Protein AF-A0A952GQ52-F1 (afdb_monomer_lite)

Foldseek 3Di:
DDDDDDDPPPDVPPQPFWKWWFWDAFPVVLLVLVCVVFVFFPFPVNQVVVFDFAWAKDDDDDPPDPTDTDGGPCVVPDPFKAWAEKDWCPAAPPDPFTWIKIKIAGPDQQAIWIKIAGPVGRTIFIAFEWAWDADPNHTATGGHHARQNEWDDYYQWIWGFRFLQAIFIWGRRSKGADCQDDSNVGGRIYIYGGIGTGITTPDDGFGFRYWDWDPVDPFIWIWTWGDDDDPDDTKIFTFTADNVPRDGDADPVSMTGTPDIDD

Secondary structure (DSSP, 8-state):
--PPPP-----TTS---SEEEEEPPP-HHHHHHHHHHHTSB-HHHHHHHT--EE-EEE----TT-S-EEE--HHHHH-TTEEEEEEEESTT-TT--S-EEEEEEEESSTT-EEEEEEETTT-EEEEEEEEEEEEETTEEEEEE--S----EEEETTEEEEE-BTTEEEEEEGGG-EE---SGGGTT-SEEEEEEEEEEEEESSSPP-EEEEEEE-SSSS-EEEEEE---TTS---EEEEEBPTTT-PBP--TTSEE--SEEE-

Sequence (263 aa):
MSTPSGTNTRAHSEVQSGVHLRRTDENAAEIEALFGRYGGPVGVPGVLGGLDRQATQVPVPGLAVAWGFTWDEEDRVDGGWWPQGITNSAHVPGVDRRLVVTSWYAKDDRGSRITVVDLDTLRYRHVLLVVPELRAGRVVLRPLAVHAGGLVWAGPYLYVAGTRRGLFTCRMDDIVEVEPGEESFGHRFVLPVRFAYDAQHDRDQMRYSFLSLDRSTEVPHLVAGEYGRDEMTRRIVRYPLDPGTYDLRADQDGVSRPVSFDD

Radius of gyration: 20.52 Å; chains: 1; bounding box: 52×49×72 Å

pLDDT: mean 91.72, std 14.8, range [32.19, 98.94]

Structure (mmCIF, N/CA/C/O backbone):
data_AF-A0A952GQ52-F1
#
_entry.id   AF-A0A952GQ52-F1
#
loop_
_atom_site.group_PDB
_atom_site.id
_atom_site.type_symbol
_atom_site.label_atom_id
_atom_site.label_alt_id
_atom_site.label_comp_id
_atom_site.label_asym_id
_atom_site.label_entity_id
_atom_site.label_seq_id
_atom_site.pdbx_PDB_ins_code
_atom_site.Cartn_x
_atom_site.Cartn_y
_atom_site.Cartn_z
_atom_site.occupancy
_atom_site.B_iso_or_equiv
_atom_site.auth_seq_id
_atom_site.auth_comp_id
_atom_site.auth_asym_id
_atom_site.auth_atom_id
_atom_site.pdbx_PDB_model_num
ATOM 1 N N . MET A 1 1 ? 25.883 -31.512 -52.044 1.00 39.81 1 MET A N 1
ATOM 2 C CA . MET A 1 1 ? 26.031 -31.463 -50.576 1.00 39.81 1 MET A CA 1
ATOM 3 C C . MET A 1 1 ? 26.178 -30.006 -50.196 1.00 39.81 1 MET A C 1
ATOM 5 O O . MET A 1 1 ? 27.255 -29.453 -50.355 1.00 39.81 1 MET A O 1
ATOM 9 N N . SER A 1 2 ? 25.074 -29.382 -49.800 1.00 32.97 2 SER A N 1
ATOM 10 C CA . SER A 1 2 ? 25.048 -27.998 -49.335 1.00 32.97 2 SER A CA 1
ATOM 11 C C . SER A 1 2 ? 24.580 -28.044 -47.890 1.00 32.97 2 SER A C 1
ATOM 13 O O . SER A 1 2 ? 23.429 -28.371 -47.621 1.00 32.97 2 SER A O 1
ATOM 15 N N . THR A 1 3 ? 25.501 -27.825 -46.962 1.00 37.03 3 THR A N 1
ATOM 16 C CA . THR A 1 3 ? 25.209 -27.655 -45.537 1.00 37.03 3 THR A CA 1
ATOM 17 C C . THR A 1 3 ? 24.578 -26.279 -45.322 1.00 37.03 3 THR A C 1
ATOM 19 O O . THR A 1 3 ? 25.212 -25.289 -45.695 1.00 37.03 3 THR A O 1
ATOM 22 N N . PRO A 1 4 ? 23.384 -26.162 -44.717 1.00 37.50 4 PRO A N 1
ATOM 23 C CA . PRO A 1 4 ? 22.897 -24.877 -44.246 1.00 37.50 4 PRO A CA 1
ATOM 24 C C . PRO A 1 4 ? 23.662 -24.506 -42.974 1.00 37.50 4 PRO A C 1
ATOM 26 O O . PRO A 1 4 ? 23.714 -25.271 -42.011 1.00 37.50 4 PRO A O 1
ATOM 29 N N . SER A 1 5 ? 24.281 -23.331 -43.008 1.00 38.12 5 SER A N 1
ATOM 30 C CA . SER A 1 5 ? 24.902 -22.663 -41.871 1.00 38.12 5 SER A CA 1
ATOM 31 C C . SER A 1 5 ? 23.898 -22.492 -40.734 1.00 38.12 5 SER A C 1
ATOM 33 O O . SER A 1 5 ? 22.783 -22.018 -40.956 1.00 38.12 5 SER A O 1
ATOM 35 N N . GLY A 1 6 ? 24.318 -22.870 -39.528 1.00 32.59 6 GLY A N 1
ATOM 36 C CA . GLY A 1 6 ? 23.512 -22.807 -38.320 1.00 32.59 6 GLY A CA 1
ATOM 37 C C . GLY A 1 6 ? 22.947 -21.414 -38.047 1.00 32.59 6 GLY A C 1
ATOM 38 O O . GLY A 1 6 ? 23.647 -20.404 -38.111 1.00 32.59 6 GLY A O 1
ATOM 39 N N . THR A 1 7 ? 21.666 -21.398 -37.697 1.00 37.66 7 THR A N 1
ATOM 40 C CA . THR A 1 7 ? 21.005 -20.331 -36.950 1.00 37.66 7 THR A CA 1
ATOM 41 C C . THR A 1 7 ? 21.795 -20.056 -35.679 1.00 37.66 7 THR A C 1
ATOM 43 O O . THR A 1 7 ? 21.744 -20.816 -34.713 1.00 37.66 7 THR A O 1
ATOM 46 N N . ASN A 1 8 ? 22.573 -18.978 -35.704 1.00 34.44 8 ASN A N 1
ATOM 47 C CA . ASN A 1 8 ? 23.293 -18.495 -34.543 1.00 34.44 8 ASN A CA 1
ATOM 48 C C . ASN A 1 8 ? 22.304 -17.695 -33.691 1.00 34.44 8 ASN A C 1
ATOM 50 O O . ASN A 1 8 ? 22.076 -16.510 -33.927 1.00 34.44 8 ASN A O 1
ATOM 54 N N . THR A 1 9 ? 21.692 -18.373 -32.722 1.00 40.03 9 THR A N 1
ATOM 55 C CA . THR A 1 9 ? 20.934 -17.795 -31.607 1.00 40.03 9 THR A CA 1
ATOM 56 C C . THR A 1 9 ? 21.888 -16.991 -30.718 1.00 40.03 9 THR A C 1
ATOM 58 O O . THR A 1 9 ? 22.262 -17.401 -29.623 1.00 40.03 9 THR A O 1
ATOM 61 N N . ARG A 1 10 ? 22.347 -15.846 -31.221 1.00 32.19 10 ARG A N 1
ATOM 62 C CA . ARG A 1 10 ? 23.141 -14.865 -30.485 1.00 32.19 10 ARG A CA 1
ATOM 63 C C . ARG A 1 10 ? 22.454 -13.516 -30.598 1.00 32.19 10 ARG A C 1
ATOM 65 O O . ARG A 1 10 ? 22.625 -12.836 -31.600 1.00 32.19 10 ARG A O 1
ATOM 72 N N . ALA A 1 11 ? 21.688 -13.202 -29.554 1.00 35.12 11 ALA A N 1
ATOM 73 C CA . ALA A 1 11 ? 21.549 -11.884 -28.922 1.00 35.12 11 ALA A CA 1
ATOM 74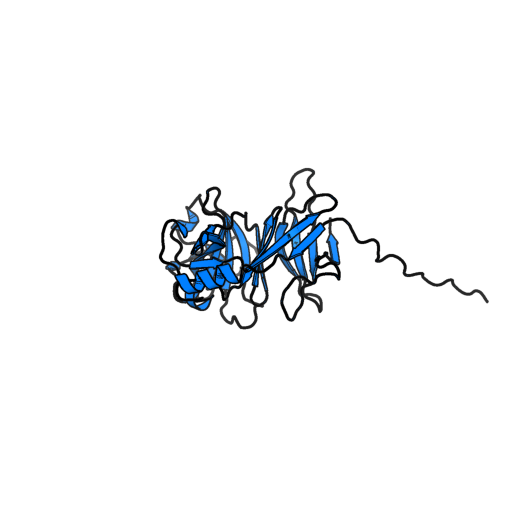 C C . ALA A 1 11 ? 20.160 -11.700 -28.272 1.00 35.12 11 ALA A C 1
ATOM 76 O O . ALA A 1 11 ? 19.529 -10.668 -28.426 1.00 35.12 11 ALA A O 1
ATOM 77 N N . HIS A 1 12 ? 19.717 -12.651 -27.440 1.00 33.81 12 HIS A N 1
ATOM 78 C CA . HIS A 1 12 ? 18.820 -12.320 -26.314 1.00 33.81 12 HIS A CA 1
ATOM 79 C C . HIS A 1 12 ? 19.601 -11.654 -25.154 1.00 33.81 12 HIS A C 1
ATOM 81 O O . HIS A 1 12 ? 19.169 -11.669 -24.009 1.00 33.81 12 HIS A O 1
ATOM 87 N N . SER A 1 13 ? 20.793 -11.116 -25.443 1.00 35.47 13 SER A N 1
ATOM 88 C CA . SER A 1 13 ? 21.758 -10.576 -24.483 1.00 35.47 13 SER A CA 1
ATOM 89 C C . SER A 1 13 ? 22.073 -9.096 -24.708 1.00 35.47 13 SER A C 1
ATOM 91 O O . SER A 1 13 ? 23.038 -8.594 -24.136 1.00 35.47 13 SER A O 1
ATOM 93 N N . GLU A 1 14 ? 21.291 -8.380 -25.519 1.00 37.66 14 GLU A N 1
ATOM 94 C CA . GLU A 1 14 ? 21.194 -6.930 -25.350 1.00 37.66 14 GLU A CA 1
ATOM 95 C C . GLU A 1 14 ? 20.254 -6.690 -24.173 1.00 37.66 14 GLU A C 1
ATOM 97 O O . GLU A 1 14 ? 19.037 -6.640 -24.319 1.00 37.66 14 GLU A O 1
ATOM 102 N N . VAL A 1 15 ? 20.845 -6.645 -22.979 1.00 48.16 15 VAL A N 1
ATOM 103 C CA . VAL A 1 15 ? 20.203 -6.231 -21.732 1.00 48.16 15 VAL A CA 1
ATOM 104 C C . VAL A 1 15 ? 19.523 -4.883 -21.990 1.00 48.16 15 VAL A C 1
ATOM 106 O O . VAL A 1 15 ? 20.174 -3.842 -22.087 1.00 48.16 15 VAL A O 1
ATOM 109 N N . GLN A 1 16 ? 18.209 -4.937 -22.196 1.00 50.34 16 GLN A N 1
ATOM 110 C CA . GLN A 1 16 ? 17.356 -3.810 -22.545 1.00 50.34 16 GLN A CA 1
ATOM 111 C C . GLN A 1 16 ? 17.323 -2.801 -21.385 1.00 50.34 16 GLN A C 1
ATOM 113 O O . GLN A 1 16 ? 16.726 -3.021 -20.339 1.00 50.34 16 GLN A O 1
ATOM 118 N N . SER A 1 17 ? 18.067 -1.713 -21.588 1.00 55.03 17 SER A N 1
ATOM 119 C CA . SER A 1 17 ? 17.950 -0.360 -21.025 1.00 55.03 17 SER A CA 1
ATOM 120 C C . SER A 1 17 ? 17.342 -0.164 -19.623 1.00 55.03 17 SER A C 1
ATOM 122 O O . SER A 1 17 ? 16.156 0.109 -19.460 1.00 55.03 17 SER A O 1
ATOM 124 N N . GLY A 1 18 ? 18.230 -0.052 -18.632 1.00 74.62 18 GLY A N 1
ATOM 125 C CA . GLY A 1 18 ? 18.330 1.144 -17.785 1.00 74.62 18 GLY A CA 1
ATOM 126 C C . GLY A 1 18 ? 17.279 1.381 -16.701 1.00 74.62 18 GLY A C 1
ATOM 127 O O . GLY A 1 18 ? 17.384 2.412 -16.049 1.00 74.62 18 GLY A O 1
ATOM 128 N N . VAL A 1 19 ? 16.313 0.488 -16.477 1.00 87.31 19 VAL A N 1
ATOM 129 C CA . VAL A 1 19 ? 15.424 0.523 -15.300 1.00 87.31 19 VAL A CA 1
ATOM 130 C C . VAL A 1 19 ? 15.684 -0.704 -14.453 1.00 87.31 19 VAL A C 1
ATOM 132 O O . VAL A 1 19 ? 15.542 -1.833 -14.921 1.00 87.31 19 VAL A O 1
ATOM 135 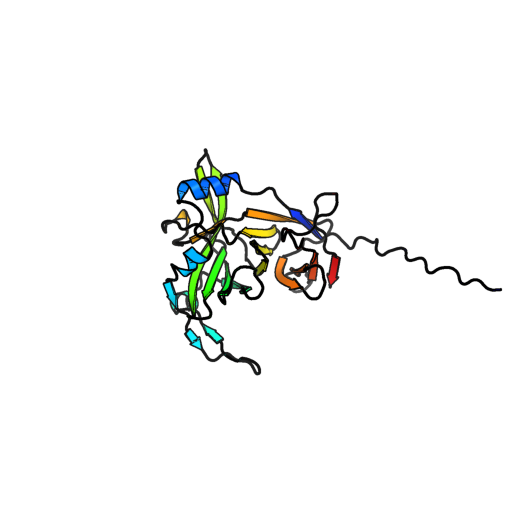N N . HIS A 1 20 ? 16.039 -0.490 -13.196 1.00 92.44 20 HIS A N 1
ATOM 136 C CA . HIS A 1 20 ? 16.300 -1.585 -12.288 1.00 92.44 20 HIS A CA 1
ATOM 137 C C . HIS A 1 20 ? 15.948 -1.225 -10.848 1.00 92.44 20 HIS A C 1
ATOM 139 O O . HIS A 1 20 ? 15.776 -0.058 -10.496 1.00 92.44 20 HIS A O 1
ATOM 145 N N . LEU A 1 21 ? 15.764 -2.255 -10.033 1.00 96.38 21 LEU A N 1
ATOM 146 C CA . LEU A 1 21 ? 15.320 -2.132 -8.656 1.00 96.38 21 LEU A CA 1
ATOM 147 C C . LEU A 1 21 ? 16.340 -2.789 -7.734 1.00 96.38 21 LEU A C 1
ATOM 149 O O . LEU A 1 21 ? 16.746 -3.926 -7.966 1.00 96.38 21 LEU A O 1
ATOM 153 N N . ARG A 1 22 ? 16.745 -2.087 -6.677 1.00 97.25 22 ARG A N 1
ATOM 154 C CA . ARG A 1 22 ? 17.611 -2.643 -5.634 1.00 97.25 22 ARG A CA 1
ATOM 155 C C . ARG A 1 22 ? 16.817 -2.775 -4.346 1.00 97.25 22 ARG A C 1
ATOM 157 O O . ARG A 1 22 ? 16.299 -1.784 -3.841 1.00 97.25 22 ARG A O 1
ATOM 164 N N . ARG A 1 23 ? 16.709 -3.995 -3.821 1.00 98.00 23 ARG A N 1
ATOM 165 C CA . ARG A 1 23 ? 16.050 -4.229 -2.532 1.00 98.00 23 ARG A CA 1
ATOM 166 C C . ARG A 1 23 ? 16.875 -3.583 -1.416 1.00 98.00 23 ARG A C 1
ATOM 168 O O . ARG A 1 23 ? 18.097 -3.729 -1.400 1.00 98.00 23 ARG A O 1
ATOM 175 N N . THR A 1 24 ? 16.218 -2.882 -0.503 1.00 98.31 24 THR A N 1
ATOM 176 C CA . THR A 1 24 ? 16.843 -2.388 0.727 1.00 98.31 24 THR A CA 1
ATOM 177 C C . THR A 1 24 ? 16.945 -3.506 1.762 1.00 98.31 24 THR A C 1
ATOM 179 O O . THR A 1 24 ? 16.288 -4.550 1.651 1.00 98.31 24 THR A O 1
ATOM 182 N N . ASP A 1 25 ? 17.716 -3.258 2.816 1.00 97.88 25 ASP A N 1
ATOM 183 C CA . ASP A 1 25 ? 17.584 -4.032 4.046 1.00 97.88 25 ASP A CA 1
ATOM 184 C C . ASP A 1 25 ? 16.175 -3.867 4.635 1.00 97.88 25 ASP A C 1
ATOM 186 O O . ASP A 1 25 ? 15.423 -2.944 4.287 1.00 97.88 25 ASP A O 1
ATOM 190 N N . GLU A 1 26 ? 15.801 -4.798 5.507 1.00 98.38 26 GLU A N 1
ATOM 191 C CA . GLU A 1 26 ? 14.529 -4.722 6.213 1.00 98.38 26 GLU A CA 1
ATOM 192 C C . GLU A 1 26 ? 14.605 -3.749 7.388 1.00 98.38 26 GLU A C 1
ATOM 194 O O . GLU A 1 26 ? 15.580 -3.753 8.137 1.00 98.38 26 GLU A O 1
ATOM 199 N N . ASN A 1 27 ? 13.511 -3.030 7.638 1.00 98.44 27 ASN A N 1
ATOM 200 C CA . ASN A 1 27 ? 13.287 -2.234 8.849 1.00 98.44 27 ASN A CA 1
ATOM 201 C C . ASN A 1 27 ? 12.978 -3.135 10.065 1.00 98.44 27 ASN A C 1
ATOM 203 O O . ASN A 1 27 ? 12.040 -2.887 10.824 1.00 98.44 27 ASN A O 1
ATOM 207 N N . ALA A 1 28 ? 13.682 -4.263 10.203 1.00 97.75 28 ALA A N 1
ATOM 208 C CA . ALA A 1 28 ? 13.347 -5.308 11.164 1.00 97.75 28 ALA A CA 1
ATOM 209 C C . ALA A 1 28 ? 13.452 -4.802 12.608 1.00 97.75 28 ALA A C 1
ATOM 211 O O . ALA A 1 28 ? 12.543 -5.036 13.398 1.00 97.75 28 ALA A O 1
ATOM 212 N N . ALA A 1 29 ? 14.517 -4.069 12.946 1.00 97.50 29 ALA A N 1
ATOM 213 C CA . ALA A 1 29 ? 14.713 -3.536 14.294 1.00 97.50 29 ALA A CA 1
ATOM 214 C C . ALA A 1 29 ? 13.675 -2.456 14.644 1.00 97.50 29 ALA A C 1
ATOM 216 O O . ALA A 1 29 ? 13.165 -2.410 15.764 1.00 97.50 29 ALA A O 1
ATOM 217 N N . GLU A 1 30 ? 13.333 -1.606 13.678 1.00 98.38 30 GLU A N 1
ATOM 218 C CA . GLU A 1 30 ? 12.322 -0.560 13.795 1.00 98.38 30 GLU A CA 1
ATOM 219 C C . GLU A 1 30 ? 10.925 -1.164 14.007 1.00 98.38 30 GLU A C 1
ATOM 221 O O . GLU A 1 30 ? 10.157 -0.673 14.835 1.00 98.38 30 GLU A O 1
ATOM 226 N N . ILE A 1 31 ? 10.600 -2.239 13.281 1.00 98.44 31 ILE A N 1
ATOM 227 C CA . ILE A 1 31 ? 9.321 -2.951 13.388 1.00 98.44 31 ILE A CA 1
ATOM 228 C C . ILE A 1 31 ? 9.229 -3.724 14.706 1.00 98.44 31 ILE A C 1
ATOM 230 O O . ILE A 1 31 ? 8.202 -3.652 15.374 1.00 98.44 31 ILE A O 1
ATOM 234 N N . GLU A 1 32 ? 10.300 -4.381 15.150 1.00 97.94 32 GLU A N 1
ATOM 235 C CA . GLU A 1 32 ? 10.335 -5.007 16.479 1.00 97.94 32 GLU A CA 1
ATOM 236 C C . GLU A 1 32 ? 10.141 -3.966 17.597 1.00 97.94 32 GLU A C 1
ATOM 238 O O . GLU A 1 32 ? 9.375 -4.181 18.538 1.00 97.94 32 GLU A O 1
ATOM 243 N N . ALA A 1 33 ? 10.757 -2.785 17.474 1.00 97.88 33 ALA A N 1
ATOM 244 C CA . ALA A 1 33 ? 10.526 -1.683 18.406 1.00 97.88 33 ALA A CA 1
ATOM 245 C C . ALA A 1 33 ? 9.079 -1.153 18.348 1.00 97.88 33 ALA A C 1
ATOM 247 O O . ALA A 1 33 ? 8.523 -0.772 19.382 1.00 97.88 33 ALA A O 1
ATOM 248 N N . LEU A 1 34 ? 8.451 -1.154 17.166 1.00 97.81 34 LEU A N 1
ATOM 249 C CA . LEU A 1 34 ? 7.031 -0.837 16.994 1.00 97.81 34 LEU A CA 1
ATOM 250 C C . LEU A 1 34 ? 6.131 -1.828 17.721 1.00 97.81 34 LEU A C 1
ATOM 252 O O . LEU A 1 34 ? 5.260 -1.417 18.489 1.00 97.81 34 LEU A O 1
ATOM 256 N N . PHE A 1 35 ? 6.384 -3.118 17.540 1.00 98.00 35 PHE A N 1
ATOM 257 C CA . PHE A 1 35 ? 5.667 -4.182 18.229 1.00 98.00 35 PHE A CA 1
ATOM 258 C C . PHE A 1 35 ? 5.825 -4.069 19.745 1.00 98.00 35 PHE A C 1
ATOM 260 O O . PHE A 1 35 ? 4.828 -4.122 20.464 1.00 98.00 35 PHE A O 1
ATOM 267 N N . GLY A 1 36 ? 7.041 -3.809 20.231 1.00 97.19 36 GLY A N 1
ATOM 268 C CA . GLY A 1 36 ? 7.298 -3.580 21.653 1.00 97.19 36 GLY A CA 1
ATOM 269 C C . GLY A 1 36 ? 6.553 -2.369 22.227 1.00 97.19 36 GLY A C 1
ATOM 270 O O . GLY A 1 36 ? 6.147 -2.398 23.388 1.00 97.19 36 GLY A O 1
ATOM 271 N N . ARG A 1 37 ? 6.333 -1.315 21.428 1.00 96.19 37 ARG A N 1
ATOM 272 C CA . ARG A 1 37 ? 5.611 -0.102 21.853 1.00 96.19 37 ARG A CA 1
ATOM 273 C C . ARG A 1 37 ? 4.091 -0.292 21.910 1.00 96.19 37 ARG A C 1
ATOM 275 O O . ARG A 1 37 ? 3.466 0.308 22.781 1.00 96.19 37 ARG A O 1
ATOM 282 N N . TYR A 1 38 ? 3.511 -1.085 21.008 1.00 96.50 38 TYR A N 1
ATOM 283 C CA . TYR A 1 38 ? 2.052 -1.156 20.812 1.00 96.50 38 TYR A CA 1
ATOM 284 C C . TYR A 1 38 ? 1.424 -2.544 21.017 1.00 96.50 38 TYR A C 1
ATOM 286 O O . TYR A 1 38 ? 0.229 -2.705 20.806 1.00 96.50 38 TYR A O 1
ATOM 294 N N . GLY A 1 39 ? 2.184 -3.538 21.482 1.00 94.50 39 GLY A N 1
ATOM 295 C CA . GLY A 1 39 ? 1.630 -4.847 21.855 1.00 94.50 39 GLY A CA 1
ATOM 296 C C . GLY A 1 39 ? 1.608 -5.884 20.730 1.00 94.50 39 GLY A C 1
ATOM 297 O O . GLY A 1 39 ? 0.833 -6.833 20.795 1.00 94.50 39 GLY A O 1
ATOM 298 N N . GLY A 1 40 ? 2.494 -5.739 19.743 1.00 97.12 40 GLY A N 1
ATOM 299 C CA . GLY A 1 40 ? 2.660 -6.693 18.647 1.00 97.12 40 GLY A CA 1
ATOM 300 C C . GLY A 1 40 ? 1.721 -6.479 17.455 1.00 97.12 40 GLY A C 1
ATOM 301 O O . GLY A 1 40 ? 0.881 -5.576 17.459 1.00 97.12 40 GLY A O 1
ATOM 302 N N . PRO A 1 41 ? 1.894 -7.286 16.397 1.00 98.44 41 PRO A N 1
ATOM 303 C CA . PRO A 1 41 ? 1.045 -7.222 15.220 1.00 98.44 41 PRO A CA 1
ATOM 304 C C . PRO A 1 41 ? -0.332 -7.853 15.464 1.00 98.44 41 PRO A C 1
ATOM 306 O O . PRO A 1 41 ? -0.453 -8.915 16.075 1.00 98.44 41 PRO A O 1
ATOM 309 N N . VAL A 1 42 ? -1.368 -7.226 14.907 1.00 98.69 42 VAL A N 1
ATOM 310 C CA . VAL A 1 42 ? -2.748 -7.740 14.855 1.00 98.69 42 VAL A CA 1
ATOM 311 C C . VAL A 1 42 ? -3.132 -8.257 13.461 1.00 98.69 42 VAL A C 1
ATOM 313 O O . VAL A 1 42 ? -4.123 -8.977 13.314 1.00 98.69 42 VAL A O 1
ATOM 316 N N . GLY A 1 43 ? -2.353 -7.893 12.435 1.00 98.44 43 GLY A N 1
ATOM 317 C CA . GLY A 1 43 ? -2.552 -8.306 11.047 1.00 98.44 43 GLY A CA 1
ATOM 318 C C . GLY A 1 43 ? -3.911 -7.907 10.459 1.00 98.44 43 GLY A C 1
ATOM 319 O O . GLY A 1 43 ? -4.676 -7.115 11.017 1.00 98.44 43 GLY A O 1
ATOM 320 N N . VAL A 1 44 ? -4.242 -8.501 9.311 1.00 98.25 44 VAL A N 1
ATOM 321 C CA . VAL A 1 44 ? -5.557 -8.340 8.665 1.00 98.25 44 VAL A CA 1
ATOM 322 C C . VAL A 1 44 ? -6.722 -8.750 9.583 1.00 98.25 44 VAL A C 1
ATOM 324 O O . VAL A 1 44 ? -7.711 -8.014 9.612 1.00 98.25 44 VAL A O 1
ATOM 327 N N . PRO A 1 45 ? -6.650 -9.850 10.367 1.00 98.12 45 PRO A N 1
ATOM 328 C CA . PRO A 1 45 ? -7.729 -10.215 11.286 1.00 98.12 45 PRO A CA 1
ATOM 329 C C . PRO A 1 45 ? -8.072 -9.116 12.302 1.00 98.12 45 PRO A C 1
ATOM 331 O O . PRO A 1 45 ? -9.255 -8.882 12.548 1.00 98.12 45 PRO A O 1
ATOM 334 N N . GLY A 1 46 ? -7.074 -8.403 12.837 1.00 98.44 46 GLY A N 1
ATOM 335 C CA . GLY A 1 46 ? -7.297 -7.265 13.735 1.00 98.44 46 GLY A CA 1
ATOM 336 C C . GLY A 1 46 ? -8.063 -6.124 13.070 1.00 98.44 46 GLY A C 1
ATOM 337 O O . GLY A 1 46 ? -9.033 -5.616 13.631 1.00 98.44 46 GLY A O 1
ATOM 338 N N . VAL A 1 47 ? -7.702 -5.782 11.828 1.00 98.69 47 VAL A N 1
ATOM 339 C CA . VAL A 1 47 ? -8.426 -4.767 11.042 1.00 98.69 47 VAL A CA 1
ATOM 340 C C . VAL A 1 47 ? -9.879 -5.182 10.818 1.00 98.69 47 VAL A C 1
ATOM 342 O O . VAL A 1 47 ? -10.781 -4.372 11.022 1.00 98.69 47 VAL A O 1
ATOM 345 N N . LEU A 1 48 ? -10.122 -6.447 10.455 1.00 98.44 48 LEU A N 1
ATOM 346 C CA . LEU A 1 48 ? -11.474 -6.982 10.254 1.00 98.44 48 LEU A CA 1
ATOM 347 C C . LEU A 1 48 ? -12.299 -7.019 11.552 1.00 98.44 48 LEU A C 1
ATOM 349 O O . LEU A 1 48 ? -13.517 -6.856 11.509 1.00 98.44 48 LEU A O 1
ATOM 353 N N . GLY A 1 49 ? -11.654 -7.196 12.706 1.00 98.31 49 GLY A N 1
ATOM 354 C CA . GLY A 1 49 ? -12.296 -7.058 14.016 1.00 98.31 49 GLY A CA 1
ATOM 355 C C . GLY A 1 49 ? -12.655 -5.610 14.372 1.00 98.31 49 GLY A C 1
ATOM 356 O O . GLY A 1 49 ? -13.547 -5.386 15.189 1.00 98.31 49 GLY A O 1
ATOM 357 N N . GLY A 1 50 ? -11.995 -4.633 13.742 1.00 98.19 50 GLY A N 1
ATOM 358 C CA . GLY A 1 50 ? -12.109 -3.203 14.028 1.00 98.19 50 GLY A CA 1
ATOM 359 C C . GLY A 1 50 ? -12.697 -2.354 12.897 1.00 98.19 50 GLY A C 1
ATOM 360 O O . GLY A 1 50 ? -12.367 -1.170 12.825 1.00 98.19 50 GLY A O 1
ATOM 361 N N . LEU A 1 51 ? -13.521 -2.922 12.006 1.00 98.50 51 LEU A N 1
ATOM 362 C CA . LEU A 1 51 ? -14.187 -2.170 10.931 1.00 98.50 51 LEU A CA 1
ATOM 363 C C . LEU A 1 51 ? -15.189 -1.159 11.503 1.00 98.50 51 LEU A C 1
ATOM 365 O O . LEU A 1 51 ? -16.052 -1.532 12.298 1.00 98.50 51 LEU A O 1
ATOM 369 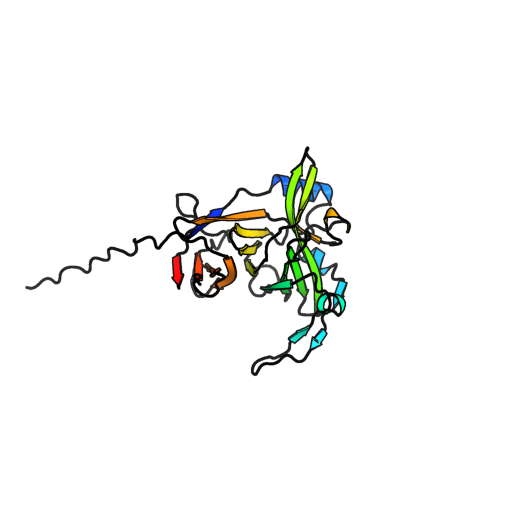N N . ASP A 1 52 ? -15.144 0.096 11.066 1.00 98.19 52 ASP A N 1
ATOM 370 C CA . ASP A 1 52 ? -15.972 1.180 11.621 1.00 98.19 52 ASP A CA 1
ATOM 371 C C . ASP A 1 52 ? -16.777 1.963 10.581 1.00 98.19 52 ASP A C 1
ATOM 373 O O . ASP A 1 52 ? -17.705 2.674 10.956 1.00 98.19 52 ASP A O 1
ATOM 377 N N . ARG A 1 53 ? -16.470 1.799 9.292 1.00 98.31 53 ARG A N 1
ATOM 378 C CA . ARG A 1 53 ? -17.186 2.453 8.195 1.00 98.31 53 ARG A CA 1
ATOM 379 C C . ARG A 1 53 ? -18.007 1.453 7.386 1.00 98.31 53 ARG A C 1
ATOM 381 O O . ARG A 1 53 ? -17.751 0.246 7.415 1.00 98.31 53 ARG A O 1
ATOM 388 N N . GLN A 1 54 ? -19.002 1.964 6.664 1.00 98.56 54 GLN A N 1
ATOM 389 C CA . GLN A 1 54 ? -19.945 1.180 5.866 1.00 98.56 54 GLN A CA 1
ATOM 390 C C . GLN A 1 54 ? -20.076 1.785 4.467 1.00 98.56 54 GLN A C 1
ATOM 392 O O . GLN A 1 54 ? -20.645 2.860 4.287 1.00 98.56 54 GLN A O 1
ATOM 397 N N . ALA A 1 55 ? -19.591 1.061 3.463 1.00 98.31 55 ALA A N 1
ATOM 398 C CA . ALA A 1 55 ? -19.868 1.370 2.072 1.00 98.31 55 ALA A CA 1
ATOM 399 C C . ALA A 1 55 ? -21.304 0.965 1.712 1.00 98.31 55 ALA A C 1
ATOM 401 O O . ALA A 1 55 ? -21.898 0.069 2.323 1.00 98.31 55 ALA A O 1
ATOM 402 N N . THR A 1 56 ? -21.857 1.619 0.693 1.00 98.06 56 THR A N 1
ATOM 403 C CA . THR A 1 56 ? -23.238 1.405 0.241 1.00 98.06 56 THR A CA 1
ATOM 404 C C . THR A 1 56 ? -23.244 0.903 -1.193 1.00 98.06 56 THR A C 1
ATOM 406 O O . THR A 1 56 ? -22.581 1.487 -2.051 1.00 98.06 56 THR A O 1
ATOM 409 N N . GLN A 1 57 ? -23.999 -0.162 -1.476 1.00 97.69 57 GLN A N 1
ATOM 410 C CA . GLN A 1 57 ? -24.211 -0.596 -2.857 1.00 97.69 57 GLN A CA 1
ATOM 411 C C . GLN A 1 57 ? -24.905 0.500 -3.658 1.00 97.69 57 GLN A C 1
ATOM 413 O O . GLN A 1 57 ? -25.891 1.085 -3.212 1.00 97.69 57 GLN A O 1
ATOM 418 N N . VAL A 1 58 ? -24.410 0.747 -4.864 1.00 96.94 58 VAL A N 1
ATOM 419 C CA . VAL A 1 58 ? -24.985 1.730 -5.778 1.00 96.94 58 VAL A CA 1
ATOM 420 C C . VAL A 1 58 ? -24.985 1.186 -7.202 1.00 96.94 58 VAL A C 1
ATOM 422 O O . VAL A 1 58 ? -24.119 0.381 -7.561 1.00 96.94 58 VAL A O 1
ATOM 425 N N . PRO A 1 59 ? -25.925 1.634 -8.047 1.00 94.31 59 PRO A N 1
ATOM 426 C CA . PRO A 1 59 ? -25.797 1.457 -9.482 1.00 94.31 59 PRO A CA 1
ATOM 427 C C . PRO A 1 59 ? -24.505 2.121 -9.963 1.00 94.31 59 PRO A C 1
ATOM 429 O O . PRO A 1 59 ? -24.228 3.272 -9.628 1.00 94.31 59 PRO A O 1
ATOM 432 N N . VAL A 1 60 ? -23.731 1.406 -10.771 1.00 92.06 60 VAL A N 1
ATOM 433 C CA . VAL A 1 60 ? -22.517 1.929 -11.404 1.00 92.06 60 VAL A CA 1
ATOM 434 C C . VAL A 1 60 ? -22.630 1.772 -12.921 1.00 92.06 60 VAL A C 1
ATOM 436 O O . VAL A 1 60 ? -23.222 0.797 -13.392 1.00 92.06 60 VAL A O 1
ATOM 439 N N . PRO A 1 61 ? -22.117 2.729 -13.710 1.00 89.81 61 PRO A N 1
ATOM 440 C CA . PRO A 1 61 ? -22.226 2.668 -15.160 1.00 89.81 61 PRO A CA 1
ATOM 441 C C . PRO A 1 61 ? -21.368 1.526 -15.723 1.00 89.81 61 PRO A C 1
ATOM 443 O O . PRO A 1 61 ? -20.206 1.372 -15.356 1.00 89.81 61 PRO A O 1
ATOM 446 N N . GLY A 1 62 ? -21.919 0.753 -16.659 1.00 88.81 62 GLY A N 1
ATOM 447 C CA . GLY A 1 62 ? -21.167 -0.234 -17.435 1.00 88.81 62 GLY A CA 1
ATOM 448 C C . GLY A 1 62 ? -22.036 -1.387 -17.933 1.00 88.81 62 GLY A C 1
ATOM 449 O O . GLY A 1 62 ? -22.973 -1.807 -17.265 1.00 88.81 62 GLY A O 1
ATOM 450 N N . LEU A 1 63 ? -21.719 -1.908 -19.121 1.00 89.88 63 LEU A N 1
ATOM 451 C CA . LEU A 1 63 ? -22.515 -2.959 -19.777 1.00 89.88 63 LEU A CA 1
ATOM 452 C C . LEU A 1 63 ? -22.310 -4.358 -19.174 1.00 89.88 63 LEU A C 1
ATOM 454 O O . LEU A 1 63 ? -23.118 -5.248 -19.413 1.00 89.88 63 LEU A O 1
ATOM 458 N N . ALA A 1 64 ? -21.233 -4.554 -18.411 1.00 91.88 64 ALA A N 1
ATOM 459 C CA . ALA A 1 64 ? -20.848 -5.838 -17.821 1.00 91.88 64 ALA A CA 1
ATOM 460 C C . ALA A 1 64 ? -20.695 -5.765 -16.291 1.00 91.88 64 ALA A C 1
ATOM 462 O O . ALA A 1 64 ? -19.983 -6.573 -15.698 1.00 91.88 64 ALA A O 1
ATOM 463 N N . VAL A 1 65 ? -21.322 -4.778 -15.642 1.00 92.06 65 VAL A N 1
ATOM 464 C CA . VAL A 1 65 ? -21.236 -4.627 -14.188 1.00 92.06 65 VAL A CA 1
ATOM 465 C C . VAL A 1 65 ? -22.367 -5.393 -13.511 1.00 92.06 65 VAL A C 1
ATOM 467 O O . VAL A 1 65 ? -23.537 -5.130 -13.766 1.00 92.06 65 VAL A O 1
ATOM 470 N N . ALA A 1 66 ? -22.015 -6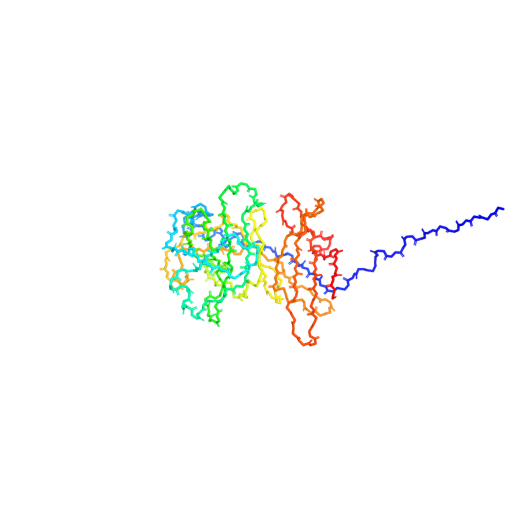.321 -12.620 1.00 93.06 66 ALA A N 1
ATOM 471 C CA . ALA A 1 66 ? -22.992 -7.026 -11.795 1.00 93.06 66 ALA A CA 1
ATOM 472 C C . ALA A 1 66 ? -23.523 -6.146 -10.648 1.00 93.06 66 ALA A C 1
ATOM 474 O O . ALA A 1 66 ? -24.716 -6.158 -10.361 1.00 93.06 66 ALA A O 1
ATOM 475 N N . TRP A 1 67 ? -22.637 -5.396 -9.989 1.00 95.38 67 TRP A N 1
ATOM 476 C CA . TRP A 1 67 ? -22.948 -4.449 -8.915 1.00 95.38 67 TRP A CA 1
ATOM 477 C C . TRP A 1 67 ? -21.721 -3.569 -8.629 1.00 95.38 67 TRP A C 1
ATOM 479 O O . TRP A 1 67 ? -20.611 -3.881 -9.064 1.00 95.38 67 TRP A O 1
ATOM 489 N N . GLY A 1 68 ? -21.913 -2.483 -7.882 1.00 95.81 68 GLY A N 1
ATOM 490 C CA . GLY A 1 68 ? -20.837 -1.641 -7.364 1.00 95.81 68 GLY A CA 1
ATOM 491 C C . GLY A 1 68 ? -21.206 -1.040 -6.011 1.00 95.81 68 GLY A C 1
ATOM 492 O O . GLY A 1 68 ? -22.325 -1.218 -5.525 1.00 95.81 68 GLY A O 1
ATOM 493 N N . PHE A 1 69 ? -20.262 -0.345 -5.387 1.00 97.31 69 PHE A N 1
ATOM 494 C CA . PHE A 1 69 ? -20.481 0.368 -4.133 1.00 97.31 69 PHE A CA 1
ATOM 495 C C . PHE A 1 69 ? -19.797 1.736 -4.154 1.00 97.31 69 PHE A C 1
ATOM 497 O O . PHE A 1 69 ? -18.865 1.963 -4.924 1.00 97.31 69 PHE A O 1
ATOM 504 N N . THR A 1 70 ? -20.270 2.638 -3.300 1.00 97.31 70 THR A N 1
ATOM 505 C CA . THR A 1 70 ? -19.617 3.910 -2.975 1.00 97.31 70 THR A CA 1
ATOM 506 C C . THR A 1 70 ? -19.142 3.887 -1.527 1.00 97.31 70 THR A C 1
ATOM 508 O O . THR A 1 70 ? -19.717 3.181 -0.694 1.00 97.31 70 THR A O 1
ATOM 511 N N . TRP A 1 71 ? -18.107 4.675 -1.239 1.00 97.94 71 TRP A N 1
ATOM 512 C CA . TRP A 1 71 ? -17.626 4.947 0.116 1.00 97.94 71 TRP A CA 1
ATOM 513 C C . TRP A 1 71 ? -18.725 5.534 1.005 1.00 97.94 71 TRP A C 1
ATOM 515 O O . TRP A 1 71 ? -19.748 6.012 0.495 1.00 97.94 71 TRP A O 1
ATOM 525 N N . ASP A 1 72 ? -18.501 5.496 2.318 1.00 97.94 72 ASP A N 1
ATOM 526 C CA . ASP A 1 72 ? -19.348 6.207 3.268 1.00 97.94 72 ASP A CA 1
ATOM 527 C C . ASP A 1 72 ? -19.373 7.717 2.965 1.00 97.94 72 ASP A C 1
ATOM 529 O O . ASP A 1 72 ? -18.603 8.241 2.152 1.00 97.94 72 ASP A O 1
ATOM 533 N N . GLU A 1 73 ? -20.335 8.428 3.552 1.00 97.31 73 GLU A N 1
ATOM 534 C CA . GLU A 1 73 ? -20.531 9.839 3.224 1.00 97.31 73 GLU A CA 1
ATOM 535 C C . GLU A 1 73 ? -19.301 10.694 3.549 1.00 97.31 73 GLU A C 1
ATOM 537 O O . GLU A 1 73 ? -18.964 11.564 2.747 1.00 97.31 73 GLU A O 1
ATOM 542 N N . GLU A 1 74 ? -18.620 10.414 4.663 1.00 96.31 74 GLU A N 1
ATOM 543 C CA . GLU A 1 74 ? -17.440 11.155 5.113 1.00 96.31 74 GLU A CA 1
ATOM 544 C C . GLU A 1 74 ? -16.276 11.025 4.122 1.00 96.31 74 GLU A C 1
ATOM 546 O O . GLU A 1 74 ? -15.766 12.043 3.656 1.00 96.31 74 GLU A O 1
ATOM 551 N N . ASP A 1 75 ? -15.910 9.806 3.711 1.00 97.31 75 ASP A N 1
ATOM 552 C CA . ASP A 1 75 ? -14.828 9.594 2.742 1.00 97.31 75 ASP A CA 1
ATOM 553 C C . ASP A 1 75 ? -15.195 10.083 1.335 1.00 97.31 75 ASP A C 1
ATOM 555 O O . ASP A 1 75 ? -14.324 10.467 0.554 1.00 97.31 75 ASP A O 1
ATOM 559 N N . ARG A 1 76 ? -16.485 10.077 0.975 1.00 95.44 76 ARG A N 1
ATOM 560 C CA . ARG A 1 76 ? -16.940 10.546 -0.342 1.00 95.44 76 ARG A CA 1
ATOM 561 C C . ARG A 1 76 ? -16.787 12.058 -0.506 1.00 95.44 76 ARG A C 1
ATOM 563 O O . ARG A 1 76 ? -16.591 12.520 -1.631 1.00 95.44 76 ARG A O 1
ATOM 570 N N . VAL A 1 77 ? -16.946 12.823 0.574 1.00 96.44 77 VAL A N 1
ATOM 571 C CA . VAL A 1 77 ? -16.855 14.294 0.546 1.00 96.44 77 VAL A CA 1
ATOM 572 C C . VAL A 1 77 ? -15.498 14.820 1.015 1.00 96.44 77 VAL A C 1
ATOM 574 O O . VAL A 1 77 ? -15.229 16.011 0.847 1.00 96.44 77 VAL A O 1
ATOM 577 N N . ASP A 1 78 ? -14.634 13.962 1.564 1.00 95.44 78 ASP A N 1
ATOM 578 C CA . ASP A 1 78 ? -13.285 14.341 1.973 1.00 95.44 78 ASP A CA 1
ATOM 579 C C . ASP A 1 78 ? -12.392 14.648 0.755 1.00 95.44 78 ASP A C 1
ATOM 581 O O . ASP A 1 78 ? -11.924 13.767 0.036 1.00 95.44 78 ASP A O 1
ATOM 585 N N . GLY A 1 79 ? -12.108 15.935 0.537 1.00 94.50 79 GLY A N 1
ATOM 586 C CA . GLY A 1 79 ? -11.174 16.399 -0.498 1.00 94.50 79 GLY A CA 1
ATOM 587 C C . GLY A 1 79 ? -9.686 16.224 -0.145 1.00 94.50 79 GLY A C 1
ATOM 588 O O . GLY A 1 79 ? -8.810 16.551 -0.956 1.00 94.50 79 GLY A O 1
ATOM 589 N N . GLY A 1 80 ? -9.388 15.757 1.066 1.00 96.50 80 GLY A N 1
ATOM 590 C CA . GLY A 1 80 ? -8.050 15.551 1.604 1.00 96.50 80 GLY A CA 1
ATOM 591 C C . GLY A 1 80 ? -7.403 14.235 1.178 1.00 96.50 80 GLY A C 1
ATOM 592 O O . GLY A 1 80 ? -6.182 14.201 1.037 1.00 96.50 80 GLY A O 1
ATOM 593 N N . TRP A 1 81 ? -8.192 13.192 0.904 1.00 97.56 81 TRP A N 1
ATOM 594 C CA . TRP A 1 81 ? -7.702 11.873 0.496 1.00 97.56 81 TRP A CA 1
ATOM 595 C C . TRP A 1 81 ? -8.075 11.542 -0.948 1.00 97.56 81 TRP A C 1
ATOM 597 O O . TRP A 1 81 ? -9.236 11.555 -1.339 1.00 97.56 81 TRP A O 1
ATOM 607 N N . TRP A 1 82 ? -7.072 11.180 -1.745 1.00 97.00 82 TRP A N 1
ATOM 608 C CA . TRP A 1 82 ? -7.216 10.925 -3.176 1.00 97.00 82 TRP A CA 1
ATOM 609 C C . TRP A 1 82 ? -6.999 9.436 -3.468 1.00 97.00 82 TRP A C 1
ATOM 611 O O . TRP A 1 82 ? -5.873 8.960 -3.291 1.00 97.00 82 TRP A O 1
ATOM 621 N N . PRO A 1 83 ? -8.029 8.688 -3.910 1.00 95.31 83 PRO A N 1
ATOM 622 C CA . PRO A 1 83 ? -7.899 7.263 -4.198 1.00 95.31 83 PRO A CA 1
ATOM 623 C C . PRO A 1 83 ? -7.090 7.043 -5.482 1.00 95.31 83 PRO A C 1
ATOM 625 O O . PRO A 1 83 ? -7.184 7.833 -6.426 1.00 95.31 83 PRO A O 1
ATOM 628 N N . GLN A 1 84 ? -6.292 5.974 -5.529 1.00 94.56 84 GLN A N 1
ATOM 629 C CA . GLN A 1 84 ? -5.405 5.688 -6.664 1.00 94.56 84 GLN A CA 1
ATOM 630 C C . GLN A 1 84 ? -5.380 4.203 -7.053 1.00 94.56 84 GLN A C 1
ATOM 632 O O . GLN A 1 84 ? -5.857 3.839 -8.125 1.00 94.56 84 GLN A O 1
ATOM 637 N N . GLY A 1 85 ? -4.801 3.356 -6.201 1.00 96.69 85 GLY A N 1
ATOM 638 C CA . GLY A 1 85 ? -4.530 1.951 -6.494 1.00 96.69 85 GLY A CA 1
ATOM 639 C C . GLY A 1 85 ? -5.586 1.014 -5.918 1.00 96.69 85 GLY A C 1
ATOM 640 O O . GLY A 1 85 ? -6.284 1.346 -4.959 1.00 96.69 85 GLY A O 1
ATOM 641 N N . ILE A 1 86 ? -5.683 -0.185 -6.493 1.00 98.00 86 ILE A N 1
ATOM 642 C CA . ILE A 1 86 ? -6.617 -1.230 -6.069 1.00 98.00 86 ILE A CA 1
ATOM 643 C C . ILE A 1 86 ? -5.987 -2.617 -6.232 1.00 98.00 86 ILE A C 1
ATOM 645 O O . ILE A 1 86 ? -5.329 -2.896 -7.229 1.00 98.00 86 ILE A O 1
ATOM 649 N N . THR A 1 87 ? -6.216 -3.493 -5.259 1.00 98.31 87 THR A N 1
ATOM 650 C CA . THR A 1 87 ? -5.920 -4.931 -5.316 1.00 98.31 87 THR A CA 1
ATOM 651 C C . THR A 1 87 ? -6.997 -5.700 -4.542 1.00 98.31 87 THR A C 1
ATOM 653 O O . THR A 1 87 ? -7.889 -5.102 -3.936 1.00 98.31 87 THR A O 1
ATOM 656 N N . ASN A 1 88 ? -6.958 -7.029 -4.568 1.00 97.81 88 ASN A N 1
ATOM 657 C CA . ASN A 1 88 ? -7.894 -7.882 -3.836 1.00 97.81 88 ASN A CA 1
ATOM 658 C C . ASN A 1 88 ? -7.204 -9.135 -3.275 1.00 97.81 88 ASN A C 1
ATOM 660 O O . ASN A 1 88 ? -6.050 -9.409 -3.601 1.00 97.81 88 ASN A O 1
ATOM 664 N N . SER A 1 89 ? -7.921 -9.882 -2.436 1.00 97.75 89 SER A N 1
ATOM 665 C CA . SER A 1 89 ? -7.419 -11.093 -1.775 1.00 97.75 89 SER A CA 1
ATOM 666 C C . SER A 1 89 ? -7.608 -12.395 -2.559 1.00 97.75 89 SER A C 1
ATOM 668 O O . SER A 1 89 ? -7.161 -13.433 -2.087 1.00 97.75 89 SER A O 1
ATOM 670 N N . ALA A 1 90 ? -8.240 -12.390 -3.742 1.00 95.06 90 ALA A N 1
ATOM 671 C CA . ALA A 1 90 ? -8.733 -13.612 -4.400 1.00 9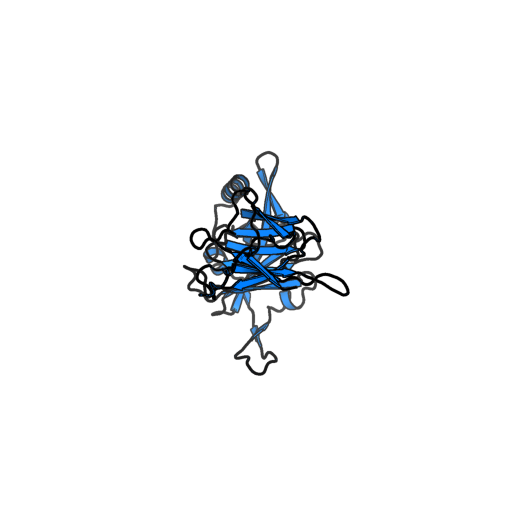5.06 90 ALA A CA 1
ATOM 672 C C . ALA A 1 90 ? -7.654 -14.673 -4.693 1.00 95.06 90 ALA A C 1
ATOM 674 O O . ALA A 1 90 ? -7.970 -15.833 -4.954 1.00 95.06 90 ALA A O 1
ATOM 675 N N . HIS A 1 91 ? -6.383 -14.274 -4.684 1.00 89.75 91 HIS A N 1
ATOM 676 C CA . HIS A 1 91 ? -5.242 -15.140 -4.964 1.00 89.75 91 HIS A CA 1
ATOM 677 C C . HIS A 1 91 ? -4.150 -15.056 -3.899 1.00 89.75 91 HIS A C 1
ATOM 679 O O . HIS A 1 91 ? -2.998 -15.386 -4.175 1.00 89.75 91 HIS A O 1
ATOM 685 N N . VAL A 1 92 ? -4.505 -14.604 -2.698 1.00 94.44 92 VAL A N 1
ATOM 686 C CA . VAL A 1 92 ? -3.594 -14.530 -1.560 1.00 94.44 92 VAL A CA 1
ATOM 687 C C . VAL A 1 92 ? -3.769 -15.800 -0.722 1.00 94.44 92 VAL A C 1
ATOM 689 O O . VAL A 1 92 ? -4.838 -15.997 -0.142 1.00 94.44 92 VAL A O 1
ATOM 692 N N . PRO A 1 93 ? -2.756 -16.685 -0.646 1.00 91.44 93 PRO A N 1
ATOM 693 C CA . PRO A 1 93 ? -2.856 -17.905 0.146 1.00 91.44 93 PRO A CA 1
ATOM 694 C C . PRO A 1 93 ? -3.156 -17.607 1.619 1.00 91.44 93 PRO A C 1
ATOM 696 O O . PRO A 1 93 ? -2.539 -16.729 2.215 1.00 91.44 93 PRO A O 1
ATOM 699 N N . GLY A 1 94 ? -4.093 -18.354 2.206 1.00 91.44 94 GLY A N 1
ATOM 700 C CA . GLY A 1 94 ? -4.483 -18.199 3.611 1.00 91.44 94 GLY A CA 1
ATOM 701 C C . GLY A 1 94 ? -5.459 -17.051 3.896 1.00 91.44 94 GLY A C 1
ATOM 702 O O . GLY A 1 94 ? -5.819 -16.853 5.054 1.00 91.44 94 GLY A O 1
ATOM 703 N N . VAL A 1 95 ? -5.919 -16.314 2.877 1.00 94.50 95 VAL A N 1
ATOM 704 C CA . VAL A 1 95 ? -6.947 -15.271 3.027 1.00 94.50 95 VAL A CA 1
ATOM 705 C C . VAL A 1 95 ? -8.248 -15.720 2.364 1.00 94.50 95 VAL A C 1
ATOM 707 O O . VAL A 1 95 ? -8.474 -15.491 1.180 1.00 94.50 95 VAL A O 1
ATOM 710 N N . ASP A 1 96 ? -9.138 -16.326 3.152 1.00 92.81 96 ASP A N 1
ATOM 711 C CA . ASP A 1 96 ? -10.428 -16.836 2.655 1.00 92.81 96 ASP A CA 1
ATOM 712 C C . ASP A 1 96 ? -11.495 -15.740 2.487 1.00 92.81 96 ASP A C 1
ATOM 714 O O . ASP A 1 96 ? -12.496 -15.915 1.790 1.00 92.81 96 ASP A O 1
ATOM 718 N N . ARG A 1 97 ? -11.310 -14.590 3.148 1.00 96.00 97 ARG A N 1
ATOM 719 C CA . ARG A 1 97 ? -12.227 -13.446 3.055 1.00 96.00 97 ARG A CA 1
ATOM 720 C C . ARG A 1 97 ? -12.084 -12.763 1.701 1.00 96.00 97 ARG A C 1
ATOM 722 O O . ARG A 1 97 ? -10.969 -12.551 1.225 1.00 96.00 97 ARG A O 1
ATOM 729 N N . ARG A 1 98 ? -13.207 -12.343 1.112 1.00 98.00 98 ARG A N 1
ATOM 730 C CA . ARG A 1 98 ? -13.220 -11.544 -0.121 1.00 98.00 98 ARG A CA 1
ATOM 731 C C . ARG A 1 98 ? -12.961 -10.085 0.221 1.00 98.00 98 ARG A C 1
ATOM 733 O O . ARG A 1 98 ? -13.875 -9.358 0.593 1.00 98.00 98 ARG A O 1
ATOM 740 N N . LEU A 1 99 ? -11.709 -9.668 0.101 1.00 98.69 99 LEU A N 1
ATOM 741 C CA . LEU A 1 99 ? -11.269 -8.331 0.461 1.00 98.69 99 LEU A CA 1
ATOM 742 C C . LEU A 1 99 ? -10.876 -7.543 -0.782 1.00 98.69 99 LEU A C 1
ATOM 744 O O . LEU A 1 99 ? -10.234 -8.072 -1.692 1.00 98.69 99 LEU A O 1
ATOM 748 N N . VAL A 1 100 ? -11.204 -6.256 -0.776 1.00 98.62 100 VAL A N 1
ATOM 749 C CA . VAL A 1 100 ? -10.609 -5.256 -1.667 1.00 98.62 100 VAL A CA 1
ATOM 750 C C . VAL A 1 100 ? -9.732 -4.342 -0.833 1.00 98.62 100 VAL A C 1
ATOM 752 O O . VAL A 1 100 ? -10.116 -3.923 0.257 1.00 98.62 100 VAL A O 1
ATOM 755 N N . VAL A 1 101 ? -8.551 -4.026 -1.354 1.00 98.75 101 VAL A N 1
ATOM 756 C CA . VAL A 1 101 ? -7.635 -3.066 -0.747 1.00 98.75 101 VAL A CA 1
ATOM 757 C C . VAL A 1 101 ? -7.438 -1.915 -1.719 1.00 98.75 101 VAL A C 1
ATOM 759 O O . VAL A 1 101 ? -7.002 -2.135 -2.848 1.00 98.75 101 VAL A O 1
ATOM 762 N N . THR A 1 102 ? -7.760 -0.696 -1.291 1.00 98.56 102 THR A N 1
ATOM 763 C CA . THR A 1 102 ? -7.547 0.522 -2.087 1.00 98.56 102 THR A CA 1
ATOM 764 C C . THR A 1 102 ? -6.538 1.435 -1.415 1.00 98.56 102 THR A C 1
ATOM 766 O O . THR A 1 102 ? -6.542 1.557 -0.193 1.00 98.56 102 THR A O 1
ATOM 769 N N . SER A 1 103 ? -5.665 2.080 -2.184 1.00 98.62 103 SER A N 1
ATOM 770 C CA . SER A 1 103 ? -4.740 3.088 -1.661 1.00 98.62 103 SER A CA 1
ATOM 771 C C . SER A 1 103 ? -5.269 4.497 -1.866 1.00 98.62 103 SER A C 1
ATOM 773 O O . SER A 1 103 ? -5.988 4.792 -2.825 1.00 98.62 103 SER A O 1
ATOM 775 N N . TRP A 1 104 ? -4.847 5.374 -0.964 1.00 98.50 104 TRP A N 1
ATOM 776 C CA . TRP A 1 104 ? -5.140 6.794 -0.981 1.00 98.50 104 TRP A CA 1
ATOM 777 C C . TRP A 1 104 ? -3.875 7.567 -0.645 1.00 98.50 104 TRP A C 1
ATOM 779 O O . TRP A 1 104 ? -3.060 7.103 0.157 1.00 98.50 104 TRP A O 1
ATOM 789 N N . TYR A 1 105 ? -3.745 8.768 -1.195 1.00 98.00 105 TYR A N 1
ATOM 790 C CA . TYR A 1 105 ? -2.727 9.717 -0.763 1.00 98.00 105 TYR A CA 1
ATOM 791 C C . TYR A 1 105 ? -3.356 11.048 -0.376 1.00 98.00 105 TYR A C 1
ATOM 793 O O . TYR A 1 105 ? -4.351 11.477 -0.965 1.00 98.00 105 TYR A O 1
ATOM 801 N N . ALA A 1 106 ? -2.762 11.700 0.613 1.00 97.75 106 ALA A N 1
ATOM 802 C CA . ALA A 1 106 ? -3.058 13.077 0.948 1.00 97.75 106 ALA A CA 1
ATOM 803 C C . ALA A 1 106 ? -2.024 14.010 0.309 1.00 97.75 106 ALA A C 1
ATOM 805 O O . ALA A 1 106 ? -0.880 13.627 0.057 1.00 97.75 106 ALA A O 1
ATOM 806 N N . LYS A 1 107 ? -2.435 15.248 0.017 1.00 93.12 107 LYS A N 1
ATOM 807 C CA . LYS A 1 107 ? -1.531 16.296 -0.499 1.00 93.12 107 LYS A CA 1
ATOM 808 C C . LYS A 1 107 ? -0.778 17.036 0.613 1.00 93.12 107 LYS A C 1
ATOM 810 O O . LYS A 1 107 ? 0.113 17.823 0.306 1.00 93.12 107 LYS A O 1
ATOM 815 N N . ASP A 1 108 ? -1.172 16.809 1.861 1.00 94.81 108 ASP A N 1
ATOM 816 C CA . ASP A 1 108 ? -0.521 17.313 3.067 1.00 94.81 108 ASP A CA 1
ATOM 817 C C . ASP A 1 108 ? 0.456 16.263 3.639 1.00 94.81 108 ASP A C 1
ATOM 819 O O . ASP A 1 108 ? 0.926 15.367 2.933 1.00 94.81 108 ASP A O 1
ATOM 823 N N . ASP A 1 109 ? 0.818 16.398 4.909 1.00 95.38 109 ASP A N 1
ATOM 824 C CA . ASP A 1 109 ? 1.805 15.568 5.597 1.00 95.38 109 ASP A CA 1
ATOM 825 C C . ASP A 1 109 ? 1.289 14.184 6.022 1.00 95.38 109 ASP A C 1
ATOM 827 O O . ASP A 1 109 ? 2.088 13.346 6.447 1.00 95.38 109 ASP A O 1
ATOM 831 N N . ARG A 1 110 ? -0.004 13.887 5.829 1.00 97.25 110 ARG A N 1
ATOM 832 C CA . ARG A 1 110 ? -0.610 12.593 6.192 1.00 97.25 110 ARG A CA 1
ATOM 833 C C . ARG A 1 110 ? -0.101 11.412 5.366 1.00 97.25 110 ARG A C 1
ATOM 835 O O . ARG A 1 110 ? -0.290 10.266 5.763 1.00 97.25 110 ARG A O 1
ATOM 842 N N . GLY A 1 111 ? 0.541 11.655 4.222 1.00 98.00 111 GLY A N 1
ATOM 843 C CA . GLY A 1 111 ? 1.142 10.611 3.388 1.00 98.00 111 GLY A CA 1
ATOM 844 C C . GLY A 1 111 ? 0.118 9.693 2.714 1.00 98.00 111 GLY A C 1
ATOM 845 O O . GLY A 1 111 ? -0.821 10.167 2.076 1.00 98.00 111 GLY A O 1
ATOM 846 N N . SER A 1 112 ? 0.330 8.377 2.787 1.00 98.56 112 SER A N 1
ATOM 847 C CA . SER A 1 112 ? -0.517 7.362 2.152 1.00 98.56 112 SER A CA 1
ATOM 848 C C . SER A 1 112 ? -1.205 6.458 3.168 1.00 98.56 112 SER A C 1
ATOM 850 O O . SER A 1 112 ? -0.626 6.088 4.188 1.00 98.56 112 SER A O 1
ATOM 852 N N . ARG A 1 113 ? -2.412 6.008 2.833 1.00 98.75 113 ARG A N 1
ATOM 853 C CA . ARG A 1 113 ? -3.149 4.977 3.575 1.00 98.75 113 ARG A CA 1
ATOM 854 C C . ARG A 1 113 ? -3.691 3.922 2.623 1.00 98.75 113 ARG A C 1
ATOM 856 O O . ARG A 1 113 ? -3.834 4.171 1.424 1.00 98.75 113 ARG A O 1
ATOM 863 N N . ILE A 1 114 ? -4.041 2.766 3.166 1.00 98.94 114 ILE A N 1
ATOM 864 C CA . ILE A 1 114 ? -4.897 1.795 2.489 1.00 98.94 114 ILE A CA 1
ATOM 865 C C . ILE A 1 114 ? -6.253 1.713 3.177 1.00 98.94 114 ILE A C 1
ATOM 867 O O . ILE A 1 114 ? -6.396 2.063 4.343 1.00 98.94 114 ILE A O 1
ATOM 871 N N . THR A 1 115 ? -7.248 1.230 2.451 1.00 98.88 115 THR A N 1
ATOM 872 C CA . THR A 1 115 ? -8.557 0.863 2.981 1.00 98.88 115 THR A CA 1
ATOM 873 C C . THR A 1 115 ? -8.776 -0.610 2.720 1.00 98.88 115 THR A C 1
ATOM 875 O O . THR A 1 115 ? -8.698 -1.028 1.569 1.00 98.88 115 THR A O 1
ATOM 878 N N . VAL A 1 116 ? -9.043 -1.382 3.771 1.00 98.88 116 VAL A N 1
ATOM 879 C CA . VAL A 1 116 ? -9.402 -2.800 3.668 1.00 98.88 116 VAL A CA 1
ATOM 880 C C . VAL A 1 116 ? -10.920 -2.897 3.726 1.00 98.88 116 VAL A C 1
ATOM 882 O O . VAL A 1 116 ? -11.520 -2.563 4.747 1.00 98.88 116 VAL A O 1
ATOM 885 N N . VAL A 1 117 ? -11.530 -3.320 2.622 1.00 98.88 117 VAL A N 1
ATOM 886 C CA . VAL A 1 117 ? -12.977 -3.493 2.466 1.00 98.88 117 VAL A CA 1
ATOM 887 C C . VAL A 1 117 ? -13.300 -4.976 2.495 1.00 98.88 117 VAL A C 1
ATOM 889 O O . VAL A 1 117 ? -12.775 -5.732 1.678 1.00 98.88 117 VAL A O 1
ATOM 892 N N . ASP A 1 118 ? -14.193 -5.383 3.389 1.00 98.69 118 ASP A N 1
ATOM 893 C CA . ASP A 1 118 ? -14.822 -6.699 3.339 1.00 98.69 118 ASP A CA 1
ATOM 894 C C . ASP A 1 118 ? -15.989 -6.665 2.346 1.00 98.69 118 ASP A C 1
ATOM 896 O O . ASP A 1 118 ? -16.977 -5.968 2.562 1.00 98.69 118 ASP A O 1
ATOM 900 N N . LEU A 1 119 ? -15.887 -7.403 1.239 1.00 98.25 119 LEU A N 1
ATOM 901 C CA . LEU A 1 119 ? -16.922 -7.420 0.204 1.00 98.25 119 LEU A CA 1
ATOM 902 C C . LEU A 1 119 ? -18.189 -8.178 0.618 1.00 98.25 119 LEU A C 1
ATOM 904 O O . LEU A 1 119 ? -19.215 -8.018 -0.044 1.00 98.25 119 LEU A O 1
ATOM 908 N N . ASP A 1 120 ? -18.139 -8.993 1.674 1.00 97.19 120 ASP A N 1
ATOM 909 C CA . ASP A 1 120 ? -19.317 -9.713 2.165 1.00 97.19 120 ASP A CA 1
ATOM 910 C C . ASP A 1 120 ? -20.246 -8.782 2.959 1.00 97.19 120 ASP A C 1
ATOM 912 O O . ASP A 1 120 ? -21.467 -8.931 2.908 1.00 97.19 120 ASP A O 1
ATOM 916 N N . THR A 1 121 ? -19.677 -7.799 3.662 1.00 98.12 121 THR A N 1
ATOM 917 C CA . THR A 1 121 ? -20.418 -6.869 4.531 1.00 98.12 121 THR A CA 1
ATOM 918 C C . THR A 1 121 ? -20.415 -5.423 4.034 1.00 98.12 121 THR A C 1
ATOM 920 O O . THR A 1 121 ? -21.197 -4.602 4.515 1.00 98.12 121 THR A O 1
ATOM 923 N N . LEU A 1 122 ? -19.531 -5.093 3.088 1.00 98.62 122 LEU A N 1
ATOM 924 C CA . LEU A 1 122 ? -19.185 -3.732 2.666 1.00 98.62 122 LEU A CA 1
ATOM 925 C C . LEU A 1 122 ? -18.729 -2.825 3.815 1.00 98.62 122 LEU A C 1
ATOM 927 O O . LEU A 1 122 ? -18.719 -1.601 3.683 1.00 98.62 122 LEU A O 1
ATOM 931 N N . ARG A 1 123 ? -18.314 -3.412 4.938 1.00 98.81 123 ARG A N 1
ATOM 932 C CA . ARG A 1 123 ? -17.654 -2.676 6.010 1.00 98.81 123 ARG A CA 1
ATOM 933 C C . ARG A 1 123 ? -16.175 -2.552 5.709 1.00 98.81 123 ARG A C 1
ATOM 935 O O . ARG A 1 123 ? -15.577 -3.423 5.074 1.00 98.81 123 ARG A O 1
ATOM 942 N N . TYR A 1 124 ? -15.579 -1.460 6.158 1.00 98.88 124 TYR A N 1
ATOM 943 C CA . TYR A 1 124 ? -14.179 -1.190 5.880 1.00 98.88 124 TYR A CA 1
ATOM 944 C C . TYR A 1 124 ? -13.509 -0.381 6.985 1.00 98.88 124 TYR A C 1
ATOM 946 O O . TYR A 1 124 ? -14.160 0.137 7.896 1.00 98.88 124 TYR A O 1
ATOM 954 N N . ARG A 1 125 ? -12.180 -0.317 6.901 1.00 98.81 125 ARG A N 1
ATOM 955 C CA . ARG A 1 125 ? -11.314 0.438 7.809 1.00 98.81 125 ARG A CA 1
ATOM 956 C C . ARG A 1 125 ? -10.088 0.939 7.063 1.00 98.81 125 ARG A C 1
ATOM 958 O O . ARG A 1 125 ? -9.557 0.242 6.193 1.00 98.81 125 ARG A O 1
ATOM 965 N N . HIS A 1 126 ? -9.617 2.125 7.432 1.00 98.81 126 HIS A N 1
ATOM 966 C CA . HIS A 1 126 ? -8.352 2.655 6.931 1.00 98.81 126 HIS A CA 1
ATOM 967 C C . HIS A 1 126 ? -7.164 2.205 7.782 1.00 98.81 126 HIS A C 1
ATOM 969 O O . HIS A 1 126 ? -7.259 2.107 9.005 1.00 98.81 126 HIS A O 1
ATOM 975 N N . VAL A 1 127 ? -6.025 2.010 7.124 1.00 98.94 127 VAL A N 1
ATOM 976 C CA . VAL A 1 127 ? -4.738 1.668 7.730 1.00 98.94 127 VAL A CA 1
ATOM 977 C C . VAL A 1 127 ? -3.688 2.626 7.173 1.00 98.94 127 VAL A C 1
ATOM 979 O O . VAL A 1 127 ? -3.483 2.684 5.958 1.00 98.94 127 VAL A O 1
ATOM 982 N N . LEU A 1 128 ? -3.035 3.401 8.040 1.00 98.94 128 LEU A N 1
ATOM 983 C CA . LEU A 1 128 ? -1.998 4.349 7.626 1.00 98.94 128 LEU A CA 1
ATOM 984 C C . LEU A 1 128 ? -0.724 3.594 7.229 1.00 98.94 128 LEU A C 1
ATOM 986 O O . LEU A 1 128 ? -0.266 2.726 7.968 1.00 98.94 128 LEU A O 1
ATOM 990 N N . LEU A 1 129 ? -0.120 3.937 6.092 1.00 98.94 129 LEU A N 1
ATOM 991 C CA . LEU A 1 129 ? 1.183 3.392 5.713 1.00 98.94 129 LEU A CA 1
ATOM 992 C C . LEU A 1 129 ? 2.286 4.226 6.363 1.00 98.94 129 LEU A C 1
ATOM 994 O O . LEU A 1 129 ? 2.307 5.451 6.221 1.00 98.94 129 LEU A O 1
ATOM 998 N N . VAL A 1 130 ? 3.225 3.574 7.045 1.00 98.81 130 VAL A N 1
ATOM 999 C CA . VAL A 1 130 ? 4.288 4.259 7.794 1.00 98.81 130 VAL A CA 1
ATOM 1000 C C . VAL A 1 130 ? 5.665 3.704 7.451 1.00 98.81 130 VAL A C 1
ATOM 1002 O O . VAL A 1 130 ? 5.837 2.517 7.198 1.00 98.81 130 VAL A O 1
ATOM 1005 N N . VAL A 1 131 ? 6.669 4.571 7.453 1.00 98.31 131 VAL A N 1
ATOM 1006 C CA . VAL A 1 131 ? 8.081 4.202 7.494 1.00 98.31 131 VAL A CA 1
ATOM 1007 C C . VAL A 1 131 ? 8.518 4.344 8.951 1.00 98.31 131 VAL A C 1
ATOM 1009 O O . VAL A 1 131 ? 8.544 5.472 9.455 1.00 98.31 131 VAL A O 1
ATOM 1012 N N . PRO A 1 132 ? 8.787 3.236 9.657 1.00 96.62 132 PRO A N 1
ATOM 1013 C CA . PRO A 1 132 ? 9.223 3.313 11.040 1.00 96.62 132 PRO A CA 1
ATOM 1014 C C . PRO A 1 132 ? 10.697 3.752 11.089 1.00 96.62 132 PRO A C 1
ATOM 1016 O O . PRO A 1 132 ? 11.500 3.343 10.255 1.00 96.62 132 PRO A O 1
ATOM 1019 N N . GLU A 1 133 ? 11.048 4.610 12.046 1.00 96.19 133 GLU A N 1
ATOM 1020 C CA . GLU A 1 133 ? 12.415 5.113 12.242 1.00 96.19 133 GLU A CA 1
ATOM 1021 C C . GLU A 1 133 ? 12.817 4.995 13.715 1.00 96.19 133 GLU A C 1
ATOM 1023 O O . GLU A 1 133 ? 12.034 5.334 14.604 1.00 96.19 133 GLU A O 1
ATOM 1028 N N . LEU A 1 134 ? 14.054 4.581 13.997 1.00 96.00 134 LEU A N 1
ATOM 1029 C CA . LEU A 1 134 ? 14.611 4.634 15.349 1.00 96.00 134 LEU A CA 1
ATOM 1030 C C . LEU A 1 134 ? 15.266 5.996 15.610 1.00 96.00 134 LEU A C 1
ATOM 1032 O O . LEU A 1 134 ? 16.244 6.376 14.968 1.00 96.00 134 LEU A O 1
ATOM 1036 N N . ARG A 1 135 ? 14.767 6.723 16.613 1.00 93.81 135 ARG A N 1
ATOM 1037 C CA . ARG A 1 135 ? 15.352 7.980 17.098 1.00 93.81 135 ARG A CA 1
ATOM 1038 C C . ARG A 1 135 ? 15.611 7.886 18.592 1.00 93.81 135 ARG A C 1
ATOM 1040 O O . ARG A 1 135 ? 14.688 7.684 19.376 1.00 93.81 135 ARG A O 1
ATOM 1047 N N . ALA A 1 136 ? 16.880 8.009 18.984 1.00 91.31 136 ALA A N 1
ATOM 1048 C CA . ALA A 1 136 ? 17.316 7.875 20.378 1.00 91.31 136 ALA A CA 1
ATOM 1049 C C . ALA A 1 136 ? 16.748 6.612 21.076 1.00 91.31 136 ALA A C 1
ATOM 1051 O O . ALA A 1 136 ? 16.298 6.666 22.219 1.00 91.31 136 ALA A O 1
ATOM 1052 N N . GLY A 1 137 ? 16.729 5.480 20.359 1.00 87.69 137 GLY A N 1
ATOM 1053 C CA . GLY A 1 137 ? 16.242 4.190 20.867 1.00 87.69 137 GLY A CA 1
ATOM 1054 C C . GLY A 1 137 ? 14.718 4.042 20.944 1.00 87.69 137 GLY A C 1
ATOM 1055 O O . GLY A 1 137 ? 14.238 3.053 21.490 1.00 87.69 137 GLY A O 1
ATOM 1056 N N . ARG A 1 138 ? 13.945 4.999 20.418 1.00 91.19 138 ARG A N 1
ATOM 1057 C CA . ARG A 1 138 ? 12.479 4.928 20.336 1.00 91.19 138 ARG A CA 1
ATOM 1058 C C . ARG A 1 138 ? 12.035 4.887 18.884 1.00 91.19 138 ARG A C 1
ATOM 1060 O O . ARG A 1 138 ? 12.584 5.613 18.058 1.00 91.19 138 ARG A O 1
ATOM 1067 N N . VAL A 1 139 ? 11.024 4.073 18.590 1.00 95.62 139 VAL A N 1
ATOM 1068 C CA . VAL A 1 139 ? 10.384 4.094 17.275 1.00 95.62 139 VAL A CA 1
ATOM 1069 C C . VAL A 1 139 ? 9.533 5.354 17.125 1.00 95.62 139 VAL A C 1
ATOM 1071 O O . VAL A 1 139 ? 8.765 5.709 18.025 1.00 95.62 139 VAL A O 1
ATOM 1074 N N . VAL A 1 140 ? 9.679 6.011 15.982 1.00 94.94 140 VAL A N 1
ATOM 1075 C CA . VAL A 1 140 ? 8.857 7.126 15.518 1.00 94.94 140 VAL A CA 1
ATOM 1076 C C . VAL A 1 140 ? 8.204 6.709 14.207 1.00 94.94 140 VAL A C 1
ATOM 1078 O O . VAL A 1 140 ? 8.865 6.143 13.332 1.00 94.94 140 VAL A O 1
ATOM 1081 N N . LEU A 1 141 ? 6.909 6.978 14.072 1.00 95.75 141 LEU A N 1
ATOM 1082 C CA . LEU A 1 141 ? 6.168 6.700 12.849 1.00 95.75 141 LEU A CA 1
ATOM 1083 C C . LEU A 1 141 ? 6.234 7.907 11.921 1.00 95.75 141 LEU A C 1
ATOM 1085 O O . LEU A 1 141 ? 5.733 8.982 12.243 1.00 95.75 141 LEU A O 1
ATOM 1089 N N . ARG A 1 142 ? 6.819 7.726 10.737 1.00 97.44 142 ARG A N 1
ATOM 1090 C CA . ARG A 1 142 ? 6.718 8.713 9.663 1.00 97.44 142 ARG A CA 1
ATOM 1091 C C . ARG A 1 142 ? 5.718 8.218 8.623 1.00 97.44 142 ARG A C 1
ATOM 1093 O O . ARG A 1 142 ? 5.902 7.110 8.126 1.00 97.44 142 ARG A O 1
ATOM 1100 N N . PRO A 1 143 ? 4.714 9.005 8.209 1.00 98.06 143 PRO A N 1
ATOM 1101 C CA . PRO A 1 143 ? 3.854 8.601 7.107 1.00 98.06 143 PRO A CA 1
ATOM 1102 C C . PRO A 1 143 ? 4.650 8.288 5.839 1.00 98.06 143 PRO A C 1
ATOM 1104 O O . PRO A 1 143 ? 5.613 8.981 5.472 1.00 98.06 143 PRO A O 1
ATOM 1107 N N . LEU A 1 144 ? 4.241 7.237 5.136 1.00 98.44 144 LEU A N 1
ATOM 1108 C CA . LEU A 1 144 ? 4.781 6.933 3.824 1.00 98.44 144 LEU A CA 1
ATOM 1109 C C . LEU A 1 144 ? 4.231 7.954 2.822 1.00 98.44 144 LEU A C 1
ATOM 1111 O O . LEU A 1 144 ? 3.114 7.833 2.342 1.00 98.44 144 LEU A O 1
ATOM 1115 N N . ALA A 1 145 ? 5.021 8.973 2.496 1.00 97.00 145 ALA A N 1
ATOM 1116 C CA . ALA A 1 145 ? 4.604 10.056 1.605 1.00 97.00 145 ALA A CA 1
ATOM 1117 C C . ALA A 1 145 ? 4.758 9.706 0.109 1.00 97.00 145 ALA A C 1
ATOM 1119 O O . ALA A 1 145 ? 5.623 10.264 -0.567 1.00 97.00 145 ALA A O 1
ATOM 1120 N N . VAL A 1 146 ? 3.997 8.737 -0.412 1.00 96.81 146 VAL A N 1
ATOM 1121 C CA . VAL A 1 146 ? 3.914 8.417 -1.857 1.00 96.81 146 VAL A CA 1
ATOM 1122 C C . VAL A 1 146 ? 2.520 8.724 -2.409 1.00 96.81 146 VAL A C 1
ATOM 1124 O O . VAL A 1 146 ? 1.587 8.994 -1.666 1.00 96.81 146 VAL A O 1
ATOM 1127 N N . HIS A 1 147 ? 2.351 8.652 -3.730 1.00 95.94 147 HIS A N 1
ATOM 1128 C CA . HIS A 1 147 ? 1.007 8.644 -4.319 1.00 95.94 147 HIS A CA 1
ATOM 1129 C C . HIS A 1 147 ? 0.297 7.298 -4.122 1.00 95.94 147 HIS A C 1
ATOM 1131 O O . HIS A 1 147 ? -0.923 7.237 -4.219 1.00 95.94 147 HIS A O 1
ATOM 1137 N N . ALA A 1 148 ? 1.059 6.221 -3.889 1.00 95.81 148 ALA A N 1
ATOM 1138 C CA . ALA A 1 148 ? 0.552 4.854 -3.807 1.00 95.81 148 ALA A CA 1
ATOM 1139 C C . ALA A 1 148 ? -0.293 4.492 -5.042 1.00 95.81 148 ALA A C 1
ATOM 1141 O O . ALA A 1 148 ? -1.358 3.894 -4.925 1.00 95.81 148 ALA A O 1
ATOM 1142 N N . GLY A 1 149 ? 0.187 4.882 -6.230 1.00 94.44 149 GLY A N 1
ATOM 1143 C CA . GLY A 1 149 ? -0.556 4.810 -7.492 1.00 94.44 149 GLY A CA 1
ATOM 1144 C C . GLY A 1 149 ? -1.034 3.402 -7.876 1.00 94.44 149 GLY A C 1
ATOM 1145 O O . GLY A 1 149 ? -2.073 3.225 -8.504 1.00 94.44 149 GLY A O 1
ATOM 1146 N N . GLY A 1 150 ? -0.276 2.385 -7.464 1.00 96.94 150 GLY A N 1
ATOM 1147 C CA . GLY A 1 150 ? -0.552 0.980 -7.724 1.00 96.94 150 GLY A CA 1
ATOM 1148 C C . GLY A 1 150 ? -0.348 0.131 -6.483 1.00 96.94 150 GLY A C 1
ATOM 1149 O O . GLY A 1 150 ? 0.542 0.418 -5.679 1.00 96.94 150 GLY A O 1
ATOM 1150 N N . LEU A 1 151 ? -1.158 -0.920 -6.373 1.00 98.50 151 LEU A N 1
ATOM 1151 C CA . LEU A 1 151 ? -1.086 -1.929 -5.326 1.00 98.50 151 LEU A CA 1
ATOM 1152 C C . LEU A 1 151 ? -1.055 -3.324 -5.946 1.00 98.50 151 LEU A C 1
ATOM 1154 O O . LEU A 1 151 ? -1.802 -3.593 -6.882 1.00 98.50 151 LEU A O 1
ATOM 1158 N N . VAL A 1 152 ? -0.260 -4.222 -5.373 1.00 98.50 152 VAL A N 1
ATOM 1159 C CA . VAL A 1 152 ? -0.382 -5.671 -5.587 1.00 98.50 152 VAL A CA 1
ATOM 1160 C C . VAL A 1 152 ? -0.270 -6.355 -4.238 1.00 98.50 152 VAL A C 1
ATOM 1162 O O . VAL A 1 152 ? 0.702 -6.141 -3.522 1.00 98.50 152 VAL A O 1
ATOM 1165 N N . TRP A 1 153 ? -1.249 -7.188 -3.898 1.00 98.38 153 TRP A N 1
ATOM 1166 C CA . TRP A 1 153 ? -1.157 -8.085 -2.750 1.00 98.38 153 TRP A CA 1
ATOM 1167 C C . TRP A 1 153 ? -0.767 -9.479 -3.248 1.00 98.38 153 TRP A C 1
ATOM 1169 O O . TRP A 1 153 ? -1.555 -10.140 -3.925 1.00 98.38 153 TRP A O 1
ATOM 1179 N N . ALA A 1 154 ? 0.463 -9.901 -2.954 1.00 96.75 154 ALA A N 1
ATOM 1180 C CA . ALA A 1 154 ? 1.009 -11.194 -3.353 1.00 96.75 154 ALA A CA 1
ATOM 1181 C C . ALA A 1 154 ? 1.683 -11.873 -2.155 1.00 96.75 154 ALA A C 1
ATOM 1183 O O . ALA A 1 154 ? 2.591 -11.315 -1.538 1.00 96.75 154 ALA A O 1
ATOM 1184 N N . GLY A 1 155 ? 1.214 -13.077 -1.816 1.00 95.44 155 GLY A N 1
ATOM 1185 C CA . GLY A 1 155 ? 1.668 -13.780 -0.618 1.00 95.44 155 GLY A CA 1
ATOM 1186 C C . GLY A 1 155 ? 1.478 -12.921 0.643 1.00 95.44 155 GLY A C 1
ATOM 1187 O O . GLY A 1 155 ? 0.402 -12.347 0.830 1.00 95.44 155 GLY A O 1
ATOM 1188 N N . PRO A 1 156 ? 2.500 -12.784 1.506 1.00 97.12 156 PRO A N 1
ATOM 1189 C CA . PRO A 1 156 ? 2.391 -11.983 2.723 1.00 97.12 156 PRO A CA 1
ATOM 1190 C C . PRO A 1 156 ? 2.501 -10.471 2.463 1.00 97.12 156 PRO A C 1
ATOM 1192 O O . PRO A 1 156 ? 2.287 -9.676 3.382 1.00 97.12 156 PRO A O 1
ATOM 1195 N N . TYR A 1 157 ? 2.858 -10.058 1.243 1.00 98.56 157 TYR A N 1
ATOM 1196 C CA . TYR A 1 157 ? 3.273 -8.694 0.948 1.00 98.56 157 TYR A CA 1
ATOM 1197 C C . TYR A 1 157 ? 2.231 -7.890 0.178 1.00 98.56 157 TYR A C 1
ATOM 1199 O O . TYR A 1 157 ? 1.590 -8.364 -0.761 1.00 98.56 157 TYR A O 1
ATOM 1207 N N . LEU A 1 158 ? 2.141 -6.617 0.547 1.00 98.81 158 LEU A N 1
ATOM 1208 C CA . LEU A 1 158 ? 1.536 -5.557 -0.233 1.00 98.81 158 LEU A CA 1
ATOM 1209 C C . LEU A 1 158 ? 2.647 -4.708 -0.859 1.00 98.81 158 LEU A C 1
ATOM 1211 O O . LEU A 1 158 ? 3.379 -4.011 -0.155 1.00 98.81 158 LEU A O 1
ATOM 1215 N N . TYR A 1 159 ? 2.740 -4.747 -2.185 1.00 98.81 159 TYR A N 1
ATOM 1216 C CA . TYR A 1 159 ? 3.592 -3.872 -2.984 1.00 98.81 159 TYR A CA 1
ATOM 1217 C C . TYR A 1 159 ? 2.855 -2.569 -3.260 1.00 98.81 159 TYR A C 1
ATOM 1219 O O . TYR A 1 159 ? 1.706 -2.585 -3.704 1.00 98.81 159 TYR A O 1
ATOM 1227 N N . VAL A 1 160 ? 3.531 -1.448 -3.037 1.00 98.81 160 VAL A N 1
ATOM 1228 C CA . VAL A 1 160 ? 2.990 -0.097 -3.180 1.00 98.81 160 VAL A CA 1
ATOM 1229 C C . VAL A 1 160 ? 3.879 0.702 -4.125 1.00 98.81 160 VAL A C 1
ATOM 1231 O O . VAL A 1 160 ? 5.078 0.860 -3.887 1.00 98.81 160 VAL A O 1
ATOM 1234 N N . ALA A 1 161 ? 3.300 1.243 -5.196 1.00 98.44 161 ALA A N 1
ATOM 1235 C CA . ALA A 1 161 ? 4.044 2.057 -6.152 1.00 98.44 161 ALA A CA 1
ATOM 1236 C C . ALA A 1 161 ? 4.497 3.390 -5.530 1.00 98.44 161 ALA A C 1
ATOM 1238 O O . ALA A 1 161 ? 3.692 4.169 -5.009 1.00 98.44 161 ALA A O 1
ATOM 1239 N N . GLY A 1 162 ? 5.796 3.672 -5.624 1.00 97.31 162 GLY A N 1
ATOM 1240 C CA . GLY A 1 162 ? 6.465 4.833 -5.040 1.00 97.31 162 GLY A CA 1
ATOM 1241 C C . GLY A 1 162 ? 6.838 5.936 -6.033 1.00 97.31 162 GLY A C 1
ATOM 1242 O O . GLY A 1 162 ? 7.724 6.746 -5.737 1.00 97.31 162 GLY A O 1
ATOM 1243 N N . THR A 1 163 ? 6.206 5.986 -7.208 1.00 94.75 163 THR A N 1
ATOM 1244 C CA . THR A 1 163 ? 6.521 6.932 -8.290 1.00 94.75 163 THR A CA 1
ATOM 1245 C C . THR A 1 163 ? 7.992 6.849 -8.695 1.00 94.75 163 THR A C 1
ATOM 1247 O O . THR A 1 163 ? 8.386 5.877 -9.313 1.00 94.75 163 THR A O 1
ATOM 1250 N N . ARG A 1 164 ? 8.832 7.835 -8.369 1.00 95.62 164 ARG A N 1
ATOM 1251 C CA . ARG A 1 164 ? 10.261 7.838 -8.734 1.00 95.62 164 ARG A CA 1
ATOM 1252 C C . ARG A 1 164 ? 11.134 7.028 -7.780 1.00 95.62 164 ARG A C 1
ATOM 1254 O O . ARG A 1 164 ? 12.298 6.806 -8.074 1.00 95.62 164 ARG A O 1
ATOM 1261 N N . ARG A 1 165 ? 10.586 6.623 -6.631 1.00 96.69 165 ARG A N 1
ATOM 1262 C CA . ARG A 1 165 ? 11.332 5.913 -5.584 1.00 96.69 165 ARG A CA 1
ATOM 1263 C C . ARG A 1 165 ? 11.361 4.400 -5.777 1.00 96.69 165 ARG A C 1
ATOM 1265 O O . ARG A 1 165 ? 12.082 3.733 -5.060 1.00 96.69 165 ARG A O 1
ATOM 1272 N N . GLY A 1 166 ? 10.619 3.868 -6.747 1.00 97.56 166 GLY A N 1
ATOM 1273 C CA . GLY A 1 166 ? 10.477 2.428 -6.945 1.00 97.56 166 GLY A CA 1
ATOM 1274 C C . GLY A 1 166 ? 9.252 1.895 -6.222 1.00 97.56 166 GLY A C 1
ATOM 1275 O O . GLY A 1 166 ? 8.161 2.441 -6.407 1.00 97.56 166 GLY A O 1
ATOM 1276 N N . LEU A 1 167 ? 9.415 0.842 -5.426 1.00 98.62 167 LEU A N 1
ATOM 1277 C CA . LEU A 1 167 ? 8.320 0.147 -4.748 1.00 98.62 167 LEU A CA 1
ATOM 1278 C C . LEU A 1 167 ? 8.562 0.101 -3.241 1.00 98.62 167 LEU A C 1
ATOM 1280 O O . LEU A 1 167 ? 9.684 -0.108 -2.794 1.00 98.62 167 LEU A O 1
ATOM 1284 N N . PHE A 1 168 ? 7.498 0.230 -2.462 1.00 98.81 168 PHE A N 1
ATOM 1285 C CA . PHE A 1 168 ? 7.516 -0.039 -1.028 1.00 98.81 168 PHE A CA 1
ATOM 1286 C C . PHE A 1 168 ? 6.796 -1.354 -0.768 1.00 98.81 168 PHE A C 1
ATOM 1288 O O . PHE A 1 168 ? 5.750 -1.606 -1.365 1.00 98.81 168 PHE A O 1
ATOM 1295 N N . THR A 1 169 ? 7.346 -2.177 0.116 1.00 98.88 169 THR A N 1
ATOM 1296 C CA . THR A 1 169 ? 6.791 -3.489 0.438 1.00 98.88 169 THR A CA 1
ATOM 1297 C C . THR A 1 169 ? 6.417 -3.515 1.908 1.00 98.88 169 THR A C 1
ATOM 1299 O O . THR A 1 169 ? 7.265 -3.330 2.783 1.00 98.88 169 THR A O 1
ATOM 1302 N N . CYS A 1 170 ? 5.142 -3.747 2.186 1.00 98.88 170 CYS A N 1
ATOM 1303 C CA . CYS A 1 170 ? 4.629 -3.923 3.538 1.00 98.88 170 CYS A CA 1
ATOM 1304 C C . CYS A 1 170 ? 4.203 -5.377 3.725 1.00 98.88 170 CYS A C 1
ATOM 1306 O O . CYS A 1 170 ? 3.637 -5.969 2.809 1.00 98.88 170 CYS A O 1
ATOM 1308 N N . ARG A 1 171 ? 4.426 -5.959 4.902 1.00 98.62 171 ARG A N 1
ATOM 1309 C CA . ARG A 1 171 ? 3.885 -7.282 5.227 1.00 98.62 171 ARG A CA 1
ATOM 1310 C C . ARG A 1 171 ? 2.518 -7.110 5.880 1.00 98.62 171 ARG A C 1
ATOM 1312 O O . ARG A 1 171 ? 2.414 -6.436 6.894 1.00 98.62 171 ARG A O 1
ATOM 1319 N N . MET A 1 172 ? 1.472 -7.710 5.320 1.00 98.62 172 MET A N 1
ATOM 1320 C CA . MET A 1 172 ? 0.090 -7.508 5.791 1.00 98.62 172 MET A CA 1
ATOM 1321 C C . MET A 1 172 ? -0.153 -8.055 7.204 1.00 98.62 172 MET A C 1
ATOM 1323 O O . MET A 1 172 ? -1.043 -7.577 7.905 1.00 98.62 172 MET A O 1
ATOM 1327 N N . ASP A 1 173 ? 0.657 -9.019 7.641 1.00 98.00 173 ASP A N 1
ATOM 1328 C CA . ASP A 1 173 ? 0.638 -9.505 9.022 1.00 98.00 173 ASP A CA 1
ATOM 1329 C C . ASP A 1 173 ? 1.265 -8.509 10.003 1.00 98.00 173 ASP A C 1
ATOM 1331 O O . ASP A 1 173 ? 0.930 -8.558 11.175 1.00 98.00 173 ASP A O 1
ATOM 1335 N N . ASP A 1 174 ? 2.098 -7.568 9.545 1.00 98.81 174 ASP A N 1
ATOM 1336 C CA . ASP A 1 174 ? 2.779 -6.588 10.404 1.00 98.81 174 ASP A CA 1
ATOM 1337 C C . ASP A 1 174 ? 1.878 -5.386 10.753 1.00 98.81 174 ASP A C 1
ATOM 1339 O O . ASP A 1 174 ? 2.360 -4.394 11.297 1.00 98.81 174 ASP A O 1
ATOM 1343 N N . ILE A 1 175 ? 0.576 -5.429 10.438 1.00 98.88 175 ILE A N 1
ATOM 1344 C CA . ILE A 1 175 ? -0.364 -4.370 10.835 1.00 98.88 175 ILE A CA 1
ATOM 1345 C C . ILE A 1 175 ? -0.424 -4.301 12.361 1.00 98.88 175 ILE A C 1
ATOM 1347 O O . ILE A 1 175 ? -0.639 -5.314 13.025 1.00 98.88 175 ILE A O 1
ATOM 1351 N N . VAL A 1 176 ? -0.291 -3.093 12.904 1.00 98.75 176 VAL A N 1
ATOM 1352 C CA . VAL A 1 176 ? -0.300 -2.811 14.343 1.00 98.75 176 VAL A CA 1
ATOM 1353 C C . VAL A 1 176 ? -1.496 -1.935 14.685 1.00 98.75 176 VAL A C 1
ATOM 1355 O O . VAL A 1 176 ? -1.794 -0.970 13.975 1.00 98.75 176 VAL A O 1
ATOM 1358 N N . GLU A 1 177 ? -2.168 -2.260 15.785 1.00 98.62 177 GLU A N 1
ATOM 1359 C CA . GLU A 1 177 ? -3.168 -1.386 16.388 1.00 98.62 177 GLU A CA 1
ATOM 1360 C C . GLU A 1 177 ? -2.478 -0.331 17.262 1.00 98.62 177 GLU A C 1
ATOM 1362 O O . GLU A 1 177 ? -1.639 -0.655 18.098 1.00 98.62 177 GLU A O 1
ATOM 1367 N N . VAL A 1 178 ? -2.818 0.940 17.067 1.00 98.12 178 VAL A N 1
ATOM 1368 C CA . VAL A 1 178 ? -2.254 2.073 17.809 1.00 98.12 178 VAL A CA 1
ATOM 1369 C C . VAL A 1 178 ? -3.370 2.915 18.408 1.00 98.12 178 VAL A C 1
ATOM 1371 O O . VAL A 1 178 ? -4.488 2.947 17.895 1.00 98.12 178 VAL A O 1
ATOM 1374 N N . GLU A 1 179 ? -3.067 3.651 19.473 1.00 96.31 179 GLU A N 1
ATOM 1375 C CA . GLU A 1 179 ? -3.988 4.672 19.966 1.00 96.31 179 GLU A CA 1
ATOM 1376 C C . GLU A 1 179 ? -4.038 5.853 18.979 1.00 96.31 179 GLU A C 1
ATOM 1378 O O . GLU A 1 179 ? -2.985 6.429 18.682 1.00 96.31 179 GLU A O 1
ATOM 1383 N N . PRO A 1 180 ? -5.227 6.228 18.459 1.00 97.00 180 PRO A N 1
ATOM 1384 C CA . PRO A 1 180 ? -5.363 7.339 17.532 1.00 97.00 180 PRO A CA 1
ATOM 1385 C C . PRO A 1 180 ? -4.846 8.640 18.141 1.00 97.00 180 PRO A C 1
ATOM 1387 O O . PRO A 1 180 ? -5.235 9.046 19.235 1.00 97.00 180 PRO A O 1
ATOM 1390 N N . GLY A 1 181 ? -3.990 9.323 17.399 1.00 96.06 181 GLY A N 1
ATOM 1391 C CA . GLY A 1 181 ? -3.380 10.582 17.811 1.00 96.06 181 GLY A CA 1
ATOM 1392 C C . GLY A 1 181 ? -2.606 11.237 16.676 1.00 96.06 181 GLY A C 1
ATOM 1393 O O . GLY A 1 181 ? -2.668 10.776 15.534 1.00 96.06 181 GLY A O 1
ATOM 1394 N N . GLU A 1 182 ? -1.862 12.291 17.007 1.00 94.62 182 GLU A N 1
ATOM 1395 C CA . GLU A 1 182 ? -1.107 13.120 16.055 1.00 94.62 182 GLU A CA 1
ATOM 1396 C C . GLU A 1 182 ? -0.158 12.291 15.174 1.00 94.62 182 GLU A C 1
ATOM 1398 O O . GLU A 1 182 ? -0.242 12.358 13.954 1.00 94.62 182 GLU A O 1
ATOM 1403 N N . GLU A 1 183 ? 0.649 11.410 15.774 1.00 92.81 183 GLU A N 1
ATOM 1404 C CA . GLU A 1 183 ? 1.621 10.554 15.066 1.00 92.81 183 GLU A CA 1
ATOM 1405 C C . GLU A 1 183 ? 0.964 9.587 14.054 1.00 92.81 183 GLU A C 1
ATOM 1407 O O . GLU A 1 183 ? 1.552 9.237 13.034 1.00 92.81 183 GLU A O 1
ATOM 1412 N N . SER A 1 184 ? -0.280 9.178 14.316 1.00 96.88 184 SER A N 1
ATOM 1413 C CA . SER A 1 184 ? -1.072 8.289 13.448 1.00 96.88 184 SER A CA 1
ATOM 1414 C C . SER A 1 184 ? -2.056 9.038 12.545 1.00 96.88 184 SER A C 1
ATOM 1416 O O . SER A 1 184 ? -2.827 8.408 11.822 1.00 96.88 184 SER A O 1
ATOM 1418 N N . PHE A 1 185 ? -2.1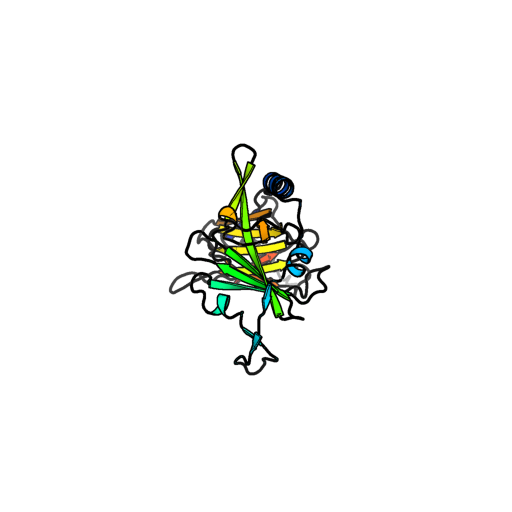21 10.368 12.642 1.00 97.00 185 PHE A N 1
ATOM 1419 C CA . PHE A 1 185 ? -3.155 11.186 12.004 1.00 97.00 185 PHE A CA 1
ATOM 1420 C C . PHE A 1 185 ? -4.578 10.646 12.243 1.00 97.00 185 PHE A C 1
ATOM 1422 O O . PHE A 1 185 ? -5.382 10.546 11.318 1.00 97.00 185 PHE A O 1
ATOM 1429 N N . GLY A 1 186 ? -4.859 10.228 13.482 1.00 97.31 186 GLY A N 1
ATOM 1430 C CA . GLY A 1 186 ? -6.152 9.671 13.895 1.00 97.31 186 GLY A CA 1
ATOM 1431 C C . GLY A 1 186 ? -6.441 8.231 13.444 1.00 97.31 186 GLY A C 1
ATOM 1432 O O . GLY A 1 186 ? -7.539 7.736 13.694 1.00 97.31 186 GLY A O 1
ATOM 1433 N N . HIS A 1 187 ? -5.499 7.531 12.807 1.00 98.56 187 HIS A N 1
ATOM 1434 C CA . HIS A 1 187 ? -5.701 6.140 12.397 1.00 98.56 187 HIS A CA 1
ATOM 1435 C C . HIS A 1 187 ? -5.509 5.182 13.580 1.00 98.56 187 HIS A C 1
ATOM 1437 O O . HIS A 1 187 ? -4.531 5.274 14.315 1.00 98.56 187 HIS A O 1
ATOM 1443 N N . ARG A 1 188 ? -6.418 4.209 13.726 1.00 98.62 188 ARG A N 1
ATOM 1444 C CA . ARG A 1 188 ? -6.310 3.119 14.720 1.00 98.62 188 ARG A CA 1
ATOM 1445 C C . ARG A 1 188 ? -5.323 2.029 14.300 1.00 98.62 188 ARG A C 1
ATOM 1447 O O . ARG A 1 188 ? -4.859 1.270 15.137 1.00 98.62 188 ARG A O 1
ATOM 1454 N N . PHE A 1 189 ? -5.022 1.931 13.009 1.00 98.88 189 PHE A N 1
ATOM 1455 C CA . PHE A 1 189 ? -4.152 0.898 12.463 1.00 98.88 189 PHE A CA 1
ATOM 1456 C C . PHE A 1 189 ? -3.059 1.521 11.605 1.00 98.88 189 PHE A C 1
ATOM 1458 O O . PHE A 1 189 ? -3.331 2.406 10.786 1.00 98.88 189 PHE A O 1
ATOM 1465 N N . VAL A 1 190 ? -1.838 1.017 11.764 1.00 98.88 190 VAL A N 1
ATOM 1466 C CA . VAL A 1 190 ? -0.683 1.382 10.940 1.00 98.88 190 VAL A CA 1
ATOM 1467 C C . VAL A 1 190 ? -0.068 0.131 10.322 1.00 98.88 190 VAL A C 1
ATOM 1469 O O . VAL A 1 190 ? -0.071 -0.940 10.925 1.00 98.88 190 VAL A O 1
ATOM 1472 N N . LEU A 1 191 ? 0.463 0.269 9.111 1.00 98.94 191 LEU A N 1
ATOM 1473 C CA . LEU A 1 191 ? 1.141 -0.788 8.371 1.00 98.94 191 LEU A CA 1
ATOM 1474 C C . LEU A 1 191 ? 2.561 -0.318 8.029 1.00 98.94 191 LEU A C 1
ATOM 1476 O O . LEU A 1 191 ? 2.718 0.567 7.176 1.00 98.94 191 LEU A O 1
ATOM 1480 N N . PRO A 1 192 ? 3.594 -0.861 8.698 1.00 98.88 192 PRO A N 1
ATOM 1481 C CA . PRO A 1 192 ? 4.965 -0.453 8.457 1.00 98.88 192 PRO A CA 1
ATOM 1482 C C . PRO A 1 192 ? 5.492 -0.993 7.125 1.00 98.88 192 PRO A C 1
ATOM 1484 O O . PRO A 1 192 ? 5.254 -2.140 6.741 1.00 98.88 192 PRO A O 1
ATOM 1487 N N . VAL A 1 193 ? 6.272 -0.164 6.435 1.00 98.88 193 VAL A N 1
ATOM 1488 C CA . VAL A 1 193 ? 7.129 -0.604 5.332 1.00 98.88 193 VAL A CA 1
ATOM 1489 C C . VAL A 1 193 ? 8.171 -1.565 5.893 1.00 98.88 193 VAL A C 1
ATOM 1491 O O . VAL A 1 193 ? 8.973 -1.180 6.745 1.00 98.88 193 VAL A O 1
ATOM 1494 N N . ARG A 1 194 ? 8.190 -2.797 5.379 1.00 98.75 194 ARG A N 1
ATOM 1495 C CA . ARG A 1 194 ? 9.170 -3.823 5.747 1.00 98.75 194 ARG A CA 1
ATOM 1496 C C . ARG A 1 194 ? 10.504 -3.578 5.056 1.00 98.75 194 ARG A C 1
ATOM 1498 O O . ARG A 1 194 ? 11.532 -3.596 5.714 1.00 98.75 194 ARG A O 1
ATOM 1505 N N . PHE A 1 195 ? 10.475 -3.336 3.752 1.00 98.75 195 PHE A N 1
ATOM 1506 C CA . PHE A 1 195 ? 11.625 -2.972 2.923 1.00 98.75 195 PHE A CA 1
ATOM 1507 C C . PHE A 1 195 ? 11.124 -2.274 1.655 1.00 98.75 195 PHE A C 1
ATOM 1509 O O . PHE A 1 195 ? 9.925 -2.271 1.359 1.00 98.75 195 PHE A O 1
ATOM 1516 N N . ALA A 1 196 ? 12.036 -1.687 0.891 1.00 98.69 196 ALA A N 1
ATOM 1517 C CA . ALA A 1 196 ? 11.741 -1.091 -0.402 1.00 98.69 196 ALA A CA 1
ATOM 1518 C C . ALA A 1 196 ? 12.530 -1.779 -1.521 1.00 98.69 196 ALA A C 1
ATOM 1520 O O . ALA A 1 196 ? 13.497 -2.502 -1.288 1.00 98.69 196 ALA A O 1
ATOM 1521 N N . TYR A 1 197 ? 12.090 -1.532 -2.745 1.00 98.44 197 TYR A N 1
ATOM 1522 C CA . TYR A 1 197 ? 12.864 -1.720 -3.957 1.00 98.44 197 TYR A CA 1
ATOM 1523 C C . TYR A 1 197 ? 13.147 -0.332 -4.519 1.00 98.44 197 TYR A C 1
ATOM 1525 O O . TYR A 1 197 ? 12.271 0.272 -5.141 1.00 98.44 197 TYR A O 1
ATOM 1533 N N . ASP A 1 198 ? 14.349 0.178 -4.274 1.00 97.44 198 ASP A N 1
ATOM 1534 C CA . ASP A 1 198 ? 14.753 1.504 -4.717 1.00 97.44 198 ASP A CA 1
ATOM 1535 C C . ASP A 1 198 ? 14.952 1.510 -6.231 1.00 97.44 198 ASP A C 1
ATOM 1537 O O . ASP A 1 198 ? 15.701 0.700 -6.787 1.00 97.44 198 ASP A O 1
ATOM 1541 N N . ALA A 1 199 ? 14.275 2.441 -6.902 1.00 95.12 199 ALA A N 1
ATOM 1542 C CA . ALA A 1 199 ? 14.436 2.648 -8.334 1.00 95.12 199 ALA A CA 1
ATOM 1543 C C . ALA A 1 199 ? 15.824 3.203 -8.652 1.00 95.12 199 ALA A C 1
ATOM 1545 O O . ALA A 1 199 ? 16.187 4.307 -8.244 1.00 95.12 199 ALA A O 1
ATOM 1546 N N . GLN A 1 200 ? 16.556 2.454 -9.460 1.00 89.50 200 GLN A N 1
ATOM 1547 C CA . GLN A 1 200 ? 17.831 2.837 -10.035 1.00 89.50 200 GLN A CA 1
ATOM 1548 C C . GLN A 1 200 ? 17.692 2.903 -11.558 1.00 89.50 200 GLN A C 1
ATOM 1550 O O . GLN A 1 200 ? 16.836 2.242 -12.162 1.00 89.50 200 GLN A O 1
ATOM 1555 N N . HIS A 1 201 ? 18.487 3.767 -12.184 1.00 84.00 201 HIS A N 1
ATOM 1556 C CA . HIS A 1 201 ? 18.409 3.960 -13.620 1.00 84.00 201 HIS A CA 1
ATOM 1557 C C . HIS A 1 201 ? 19.731 4.401 -14.239 1.00 84.00 201 HIS A C 1
ATOM 1559 O O . HIS A 1 201 ? 20.445 5.228 -13.681 1.00 84.00 201 HIS A O 1
ATOM 1565 N N . ASP A 1 202 ? 19.992 3.898 -15.443 1.00 79.56 202 ASP A N 1
ATOM 1566 C CA . ASP A 1 202 ? 21.139 4.312 -16.266 1.00 79.56 202 ASP A CA 1
ATOM 1567 C C . ASP A 1 202 ? 20.736 5.355 -17.324 1.00 79.56 202 ASP A C 1
ATOM 1569 O O . ASP A 1 202 ? 21.585 5.970 -17.968 1.00 79.56 202 ASP A O 1
ATOM 1573 N N . ARG A 1 203 ? 19.421 5.535 -17.533 1.00 78.75 203 ARG A N 1
ATOM 1574 C CA . ARG A 1 203 ? 18.815 6.488 -18.480 1.00 78.75 203 ARG A CA 1
ATOM 1575 C C . ARG A 1 203 ? 17.612 7.194 -17.846 1.00 78.75 203 ARG A C 1
ATOM 1577 O O . ARG A 1 203 ? 17.746 7.753 -16.763 1.00 78.75 203 ARG A O 1
ATOM 1584 N N . ASP A 1 204 ? 16.445 7.163 -18.491 1.00 83.62 204 ASP A N 1
ATOM 1585 C CA . ASP A 1 204 ? 15.225 7.806 -18.014 1.00 83.62 204 ASP A CA 1
ATOM 1586 C C . ASP A 1 204 ? 14.649 7.100 -16.787 1.00 83.62 204 ASP A C 1
ATOM 1588 O O . ASP A 1 204 ? 14.248 5.930 -16.838 1.00 83.62 204 ASP A O 1
ATOM 1592 N N . GLN A 1 205 ? 14.547 7.845 -15.687 1.00 89.50 205 GLN A N 1
ATOM 1593 C CA . GLN A 1 205 ? 13.994 7.352 -14.433 1.00 89.50 205 GLN A CA 1
ATOM 1594 C C . GLN A 1 205 ? 12.527 6.936 -14.590 1.00 89.50 205 GLN A C 1
ATOM 1596 O O . GLN A 1 205 ? 11.678 7.734 -15.008 1.00 89.50 205 GLN A O 1
ATOM 1601 N N . MET A 1 206 ? 12.221 5.698 -14.196 1.00 92.75 206 MET A N 1
ATOM 1602 C CA . MET A 1 206 ? 10.854 5.185 -14.196 1.00 92.75 206 MET A CA 1
ATOM 1603 C C . MET A 1 206 ? 9.988 5.854 -13.123 1.00 92.75 206 MET A C 1
ATOM 1605 O O . MET A 1 206 ? 10.428 6.101 -12.000 1.00 92.75 206 MET A O 1
ATOM 1609 N N . ARG A 1 207 ? 8.733 6.149 -13.479 1.00 95.50 207 ARG A N 1
ATOM 1610 C CA . ARG A 1 207 ? 7.710 6.707 -12.578 1.00 95.50 207 ARG A CA 1
ATOM 1611 C C . ARG A 1 207 ? 6.621 5.668 -12.324 1.00 95.50 207 ARG A C 1
ATOM 1613 O O . ARG A 1 207 ? 5.565 5.718 -12.946 1.00 95.50 207 ARG A O 1
ATOM 1620 N N . TYR A 1 208 ? 6.890 4.736 -11.419 1.00 96.88 208 TYR A N 1
ATOM 1621 C CA . TYR A 1 208 ? 6.004 3.634 -11.037 1.00 96.88 208 TYR A CA 1
ATOM 1622 C C . TYR A 1 208 ? 4.637 4.163 -10.577 1.00 96.88 208 TYR A C 1
ATOM 1624 O O . TYR A 1 208 ? 4.527 4.765 -9.508 1.00 96.88 208 TYR A O 1
ATOM 1632 N N . SER A 1 209 ? 3.603 3.964 -11.394 1.00 95.94 209 SER A N 1
ATOM 1633 C CA . SER A 1 209 ? 2.291 4.597 -11.216 1.00 95.94 209 SER A CA 1
ATOM 1634 C C . SER A 1 209 ? 1.150 3.624 -11.026 1.00 95.94 209 SER A C 1
ATOM 1636 O O . SER A 1 209 ? 0.169 3.996 -10.402 1.00 95.94 209 SER A O 1
ATOM 1638 N N . PHE A 1 210 ? 1.238 2.422 -11.575 1.00 96.50 210 PHE A N 1
ATOM 1639 C CA . PHE A 1 210 ? 0.266 1.364 -11.343 1.00 96.50 210 PHE A CA 1
ATOM 1640 C C . PHE A 1 210 ? 0.992 0.028 -11.296 1.00 96.50 210 PHE A C 1
ATOM 1642 O O . PHE A 1 210 ? 2.073 -0.114 -11.872 1.00 96.50 210 PHE A O 1
ATOM 1649 N N . LEU A 1 211 ? 0.399 -0.932 -10.592 1.00 97.88 211 LEU A N 1
ATOM 1650 C CA . LEU A 1 211 ? 0.929 -2.279 -10.439 1.00 97.88 211 LEU A CA 1
ATOM 1651 C C . LEU A 1 211 ? -0.150 -3.292 -10.810 1.00 97.88 211 LEU A C 1
ATOM 1653 O O . LEU A 1 211 ? -1.342 -3.032 -10.645 1.00 97.88 211 LEU A O 1
ATOM 1657 N N . SER A 1 212 ? 0.278 -4.446 -11.301 1.00 96.75 212 SER A N 1
ATOM 1658 C CA . SER A 1 212 ? -0.563 -5.622 -11.484 1.00 96.75 212 SER A CA 1
ATOM 1659 C C . SER A 1 212 ? 0.269 -6.886 -11.291 1.00 96.75 212 SER A C 1
ATOM 1661 O O . SER A 1 212 ? 1.491 -6.828 -11.149 1.00 96.75 212 SER A O 1
ATOM 1663 N N . LEU A 1 213 ? -0.394 -8.034 -11.272 1.00 95.25 213 LEU A N 1
ATOM 1664 C CA . LEU A 1 213 ? 0.243 -9.331 -11.104 1.00 95.25 213 LEU A CA 1
ATOM 1665 C C . LEU A 1 213 ? -0.112 -10.221 -12.293 1.00 95.25 213 LEU A C 1
ATOM 1667 O O . LEU A 1 213 ? -1.255 -10.666 -12.426 1.00 95.25 213 LEU A O 1
ATOM 1671 N N . ASP A 1 214 ? 0.875 -10.490 -13.141 1.00 94.38 214 ASP A N 1
ATOM 1672 C CA . ASP A 1 214 ? 0.754 -11.442 -14.237 1.00 94.38 214 ASP A CA 1
ATOM 1673 C C . ASP A 1 214 ? 1.072 -12.849 -13.725 1.00 94.38 214 ASP A C 1
ATOM 1675 O O . ASP A 1 214 ? 2.152 -13.120 -13.204 1.00 94.38 214 ASP A O 1
ATOM 1679 N N . ARG A 1 215 ? 0.097 -13.745 -13.857 1.00 90.31 215 ARG A N 1
ATOM 1680 C CA . ARG A 1 215 ? 0.182 -15.157 -13.455 1.00 90.31 215 ARG A CA 1
ATOM 1681 C C . ARG A 1 215 ? -0.107 -16.091 -14.626 1.00 90.31 215 ARG A C 1
ATOM 1683 O O . ARG A 1 215 ? -0.472 -17.243 -14.421 1.00 90.31 215 ARG A O 1
ATOM 1690 N N . SER A 1 216 ? -0.020 -15.578 -15.851 1.00 88.75 216 SER A N 1
ATOM 1691 C CA . SER A 1 216 ? -0.248 -16.358 -17.070 1.00 88.75 216 SER A CA 1
ATOM 1692 C C . SER A 1 216 ? 0.901 -17.321 -17.385 1.00 88.75 216 SER A C 1
ATOM 1694 O O . SER A 1 216 ? 0.748 -18.201 -18.229 1.00 88.75 216 SER A O 1
ATOM 1696 N N . THR A 1 217 ? 2.035 -17.178 -16.696 1.00 85.88 217 THR A N 1
ATOM 1697 C CA . THR A 1 217 ? 3.226 -18.019 -16.845 1.00 85.88 217 THR A CA 1
ATOM 1698 C C . THR A 1 217 ? 3.536 -18.776 -15.549 1.00 85.88 217 THR A C 1
ATOM 1700 O O . THR A 1 217 ? 2.952 -18.502 -14.502 1.00 85.88 217 THR A O 1
ATOM 1703 N N . GLU A 1 218 ? 4.455 -19.745 -15.615 1.00 85.25 218 GLU A N 1
ATOM 1704 C CA . GLU A 1 218 ? 4.868 -20.555 -14.455 1.00 85.25 218 GLU A CA 1
ATOM 1705 C C . GLU A 1 218 ? 5.469 -19.704 -13.324 1.00 85.25 218 GLU A C 1
ATOM 1707 O O . GLU A 1 218 ? 5.285 -19.995 -12.144 1.00 85.25 218 GLU A O 1
ATOM 1712 N N . VAL A 1 219 ? 6.160 -18.621 -13.688 1.00 88.62 219 VAL A N 1
ATOM 1713 C CA . VAL A 1 219 ? 6.724 -17.655 -12.747 1.00 88.62 219 VAL A CA 1
ATOM 1714 C C . VAL A 1 219 ? 5.809 -16.434 -12.707 1.00 88.62 219 VAL A C 1
ATOM 1716 O O . VAL A 1 219 ? 5.664 -15.767 -13.728 1.00 88.62 219 VAL A O 1
ATOM 1719 N N . PRO A 1 220 ? 5.196 -16.085 -11.566 1.00 93.19 220 PRO A N 1
ATOM 1720 C CA . PRO A 1 220 ? 4.409 -14.864 -11.492 1.00 93.19 220 PRO A CA 1
ATOM 1721 C C . PRO A 1 220 ? 5.306 -13.635 -11.687 1.00 93.19 220 PRO A C 1
ATOM 1723 O O . PRO A 1 220 ? 6.442 -13.605 -11.215 1.00 93.19 220 PRO A O 1
ATOM 1726 N N . HIS A 1 221 ? 4.797 -12.611 -12.368 1.00 96.38 221 HIS A N 1
ATOM 1727 C CA . HIS A 1 221 ? 5.507 -11.356 -12.592 1.00 96.38 221 HIS A CA 1
ATOM 1728 C C . HIS A 1 221 ? 4.741 -10.185 -11.988 1.00 96.38 221 HIS A C 1
ATOM 1730 O O . HIS A 1 221 ? 3.547 -10.004 -12.241 1.00 96.38 221 HIS A O 1
ATOM 1736 N N . LEU A 1 222 ? 5.448 -9.340 -11.244 1.00 97.25 222 LEU A N 1
ATOM 1737 C CA . LEU A 1 222 ? 4.951 -8.022 -10.897 1.00 97.25 222 LEU A CA 1
ATOM 1738 C C . LEU A 1 222 ? 5.040 -7.132 -12.140 1.00 97.25 222 LEU A C 1
ATOM 1740 O O . LEU A 1 222 ? 6.130 -6.845 -12.639 1.00 97.25 222 LEU A O 1
ATOM 1744 N N . VAL A 1 223 ? 3.890 -6.692 -12.636 1.00 97.38 223 VAL A N 1
ATOM 1745 C CA . VAL A 1 223 ? 3.790 -5.736 -13.738 1.00 97.38 223 VAL A CA 1
ATOM 1746 C C . VAL A 1 223 ? 3.771 -4.336 -13.147 1.00 97.38 223 VAL A C 1
ATOM 1748 O O . VAL A 1 223 ? 2.957 -4.054 -12.269 1.00 97.38 223 VAL A O 1
ATOM 1751 N N . ALA A 1 224 ? 4.629 -3.451 -13.639 1.00 97.31 224 ALA A N 1
ATOM 1752 C CA . ALA A 1 224 ? 4.640 -2.049 -13.256 1.00 97.31 224 ALA A CA 1
ATOM 1753 C C . ALA A 1 224 ? 4.512 -1.154 -14.484 1.00 97.31 224 ALA A C 1
ATOM 1755 O O . ALA A 1 224 ? 5.205 -1.345 -15.481 1.00 97.31 224 ALA A O 1
ATOM 1756 N N . GLY A 1 225 ? 3.639 -0.158 -14.391 1.00 96.00 225 GLY A N 1
ATOM 1757 C CA . GLY A 1 225 ? 3.442 0.829 -15.440 1.00 96.00 225 GLY A CA 1
ATOM 1758 C C . GLY A 1 225 ? 3.907 2.217 -15.045 1.00 96.00 225 GLY A C 1
ATOM 1759 O O . GLY A 1 225 ? 3.820 2.625 -13.882 1.00 96.00 225 GLY A O 1
ATOM 1760 N N . GLU A 1 226 ? 4.399 2.949 -16.032 1.00 95.62 226 GLU A N 1
ATOM 1761 C CA . GLU A 1 226 ? 4.933 4.287 -15.871 1.00 95.62 226 GLU A CA 1
ATOM 1762 C C . GLU A 1 226 ? 3.871 5.372 -16.084 1.00 95.62 226 GLU A C 1
ATOM 1764 O O . GLU A 1 226 ? 3.155 5.394 -17.084 1.00 95.62 226 GLU A O 1
ATOM 1769 N N . TYR A 1 227 ? 3.817 6.340 -15.170 1.00 95.06 227 TYR A N 1
ATOM 1770 C CA . TYR A 1 227 ? 3.080 7.576 -15.416 1.00 95.06 227 TYR A CA 1
ATOM 1771 C C . TYR A 1 227 ? 3.776 8.409 -16.497 1.00 95.06 227 TYR A C 1
ATOM 1773 O O . TYR A 1 227 ? 4.951 8.765 -16.355 1.00 95.06 227 TYR A O 1
ATOM 1781 N N . GLY A 1 228 ? 3.026 8.832 -17.511 1.00 92.75 228 GLY A N 1
ATOM 1782 C CA . GLY A 1 228 ? 3.496 9.781 -18.513 1.00 92.75 228 GLY A CA 1
ATOM 1783 C C . GLY A 1 228 ? 2.380 10.690 -19.024 1.00 92.75 228 GLY A C 1
ATOM 1784 O O . GLY A 1 228 ? 1.226 10.280 -19.144 1.00 92.75 228 GLY A O 1
ATOM 1785 N N . ARG A 1 229 ? 2.735 11.936 -19.342 1.00 93.44 229 ARG A N 1
ATOM 1786 C CA . ARG A 1 229 ? 1.922 12.901 -20.097 1.00 93.44 229 ARG A CA 1
ATOM 1787 C C . ARG A 1 229 ? 2.761 13.488 -21.231 1.00 93.44 229 ARG A C 1
ATOM 1789 O O . ARG A 1 229 ? 3.981 13.494 -21.134 1.00 93.44 229 ARG A O 1
ATOM 1796 N N . ASP A 1 230 ? 2.112 13.962 -22.289 1.00 93.00 230 ASP A N 1
ATOM 1797 C CA . ASP A 1 230 ? 2.762 14.680 -23.396 1.00 93.00 230 ASP A CA 1
ATOM 1798 C C . ASP A 1 230 ? 3.934 13.909 -24.037 1.00 93.00 230 ASP A C 1
ATOM 1800 O O . ASP A 1 230 ? 3.716 12.873 -24.662 1.00 93.00 230 ASP A O 1
ATOM 1804 N N . GLU A 1 231 ? 5.171 14.367 -23.880 1.00 91.00 231 GLU A N 1
ATOM 1805 C CA . GLU A 1 231 ? 6.364 13.723 -24.451 1.00 91.00 231 GLU A CA 1
ATOM 1806 C C . GLU A 1 231 ? 7.026 12.713 -23.494 1.00 91.00 231 GLU A C 1
ATOM 1808 O O . GLU A 1 231 ? 8.037 12.102 -23.826 1.00 91.00 231 GLU A O 1
ATOM 1813 N N . MET A 1 232 ? 6.463 12.504 -22.298 1.00 91.88 232 MET A N 1
ATOM 1814 C CA . MET A 1 232 ? 7.005 11.552 -21.325 1.00 91.88 232 MET A CA 1
ATOM 1815 C C . MET A 1 232 ? 6.852 10.100 -21.799 1.00 91.88 232 MET A C 1
ATOM 1817 O O . MET A 1 232 ? 5.829 9.717 -22.374 1.00 91.88 232 MET A O 1
ATOM 1821 N N . THR A 1 233 ? 7.831 9.266 -21.446 1.00 90.81 233 THR A N 1
ATOM 1822 C CA . THR A 1 233 ? 7.774 7.807 -21.626 1.00 90.81 233 THR A CA 1
ATOM 1823 C C . THR A 1 233 ? 6.591 7.182 -20.864 1.00 90.81 233 THR A C 1
ATOM 1825 O O . THR A 1 233 ? 6.182 7.701 -19.814 1.00 90.81 233 THR A O 1
ATOM 1828 N N . ARG A 1 234 ? 6.041 6.077 -21.395 1.00 93.06 234 ARG A N 1
ATOM 1829 C CA . ARG A 1 234 ? 4.866 5.343 -20.869 1.00 93.06 234 ARG A CA 1
ATOM 1830 C C . ARG A 1 234 ? 5.112 3.831 -20.808 1.00 93.06 234 ARG A C 1
ATOM 1832 O O . ARG A 1 234 ? 4.296 3.034 -21.254 1.00 93.06 234 ARG A O 1
ATOM 1839 N N . ARG A 1 235 ? 6.252 3.456 -20.241 1.00 93.06 235 ARG A N 1
ATOM 1840 C CA . ARG A 1 235 ? 6.741 2.076 -20.234 1.00 93.06 235 ARG A CA 1
ATOM 1841 C C . ARG A 1 235 ? 5.893 1.157 -19.355 1.00 93.06 235 ARG A C 1
ATOM 1843 O O . ARG A 1 235 ? 5.424 1.566 -18.288 1.00 93.06 235 ARG A O 1
ATOM 1850 N N . ILE A 1 236 ? 5.786 -0.105 -19.751 1.00 95.31 236 ILE A N 1
ATOM 1851 C CA . ILE A 1 236 ? 5.296 -1.220 -18.940 1.00 95.31 236 ILE A CA 1
ATOM 1852 C C . ILE A 1 236 ? 6.428 -2.236 -18.808 1.00 95.31 236 ILE A C 1
ATOM 1854 O O . ILE A 1 236 ? 7.006 -2.686 -19.794 1.00 95.31 236 ILE A O 1
ATOM 1858 N N . VAL A 1 237 ? 6.738 -2.612 -17.571 1.00 94.81 237 VAL A N 1
ATOM 1859 C CA . VAL A 1 237 ? 7.821 -3.545 -17.252 1.00 94.81 237 VAL A CA 1
ATOM 1860 C C . VAL A 1 237 ? 7.305 -4.706 -16.413 1.00 94.81 237 VAL A C 1
ATOM 1862 O O . VAL A 1 237 ? 6.334 -4.561 -15.666 1.00 94.81 237 VAL A O 1
ATOM 1865 N N . ARG A 1 238 ? 7.959 -5.866 -16.519 1.00 95.94 238 ARG A N 1
ATOM 1866 C CA . ARG A 1 238 ? 7.607 -7.071 -15.749 1.00 95.94 238 ARG A CA 1
ATOM 1867 C C . ARG A 1 238 ? 8.809 -7.581 -14.971 1.00 95.94 238 ARG A C 1
ATOM 1869 O O . ARG A 1 238 ? 9.807 -7.960 -15.579 1.00 95.94 238 ARG A O 1
ATOM 1876 N N . TYR A 1 239 ? 8.695 -7.629 -13.648 1.00 96.44 239 TYR A N 1
ATOM 1877 C CA . TYR A 1 239 ? 9.704 -8.198 -12.757 1.00 96.44 239 TYR A CA 1
ATOM 1878 C C . TYR A 1 239 ? 9.281 -9.602 -12.325 1.00 96.44 239 TYR A C 1
ATOM 1880 O O . TYR A 1 239 ? 8.190 -9.748 -11.772 1.00 96.44 239 TYR A O 1
ATOM 1888 N N . PRO A 1 240 ? 10.102 -10.637 -12.554 1.00 96.38 240 PRO A N 1
ATOM 1889 C CA . PRO A 1 240 ? 9.787 -11.977 -12.081 1.00 96.38 240 PRO A CA 1
ATOM 1890 C C . PRO A 1 240 ? 9.798 -12.013 -10.551 1.00 96.38 240 PRO A C 1
ATOM 1892 O O . PRO A 1 240 ? 10.693 -11.452 -9.917 1.00 96.38 240 PRO A O 1
ATOM 1895 N N . LEU A 1 241 ? 8.818 -12.695 -9.965 1.00 96.12 241 LEU A N 1
ATOM 1896 C CA . LEU A 1 241 ? 8.747 -12.957 -8.532 1.00 96.12 241 LEU A CA 1
ATOM 1897 C C . LEU A 1 241 ? 9.319 -14.340 -8.213 1.00 96.12 241 LEU A C 1
ATOM 1899 O O . LEU A 1 241 ? 9.176 -15.302 -8.976 1.00 96.12 241 LEU A O 1
ATOM 1903 N N . ASP A 1 242 ? 9.979 -14.461 -7.071 1.00 94.56 242 ASP A N 1
ATOM 1904 C CA . ASP A 1 242 ? 10.254 -15.762 -6.481 1.00 94.56 242 ASP A CA 1
ATOM 1905 C C . ASP A 1 242 ? 8.942 -16.343 -5.916 1.00 94.56 242 ASP A C 1
ATOM 1907 O O . ASP A 1 242 ? 8.304 -15.700 -5.088 1.00 94.56 242 ASP A O 1
ATOM 1911 N N . PRO A 1 243 ? 8.482 -17.530 -6.348 1.00 88.56 243 PRO A N 1
ATOM 1912 C CA . PRO A 1 243 ? 7.209 -18.082 -5.883 1.00 88.56 243 PRO A CA 1
ATOM 1913 C C . PRO A 1 243 ? 7.240 -18.566 -4.422 1.00 88.56 243 PRO A C 1
ATOM 1915 O O . PRO A 1 243 ? 6.181 -18.780 -3.836 1.00 88.56 243 PRO A O 1
ATOM 1918 N N . GLY A 1 244 ? 8.426 -18.773 -3.842 1.00 90.69 244 GLY A N 1
ATOM 1919 C CA . GLY A 1 244 ? 8.603 -19.188 -2.453 1.00 90.69 244 GLY A CA 1
ATOM 1920 C C . GLY A 1 244 ? 8.662 -18.009 -1.485 1.00 90.69 244 GLY A C 1
ATOM 1921 O O . GLY A 1 244 ? 8.079 -18.089 -0.404 1.00 90.69 244 GLY A O 1
ATOM 1922 N N . THR A 1 245 ? 9.334 -16.917 -1.864 1.00 94.50 245 THR A N 1
ATOM 1923 C CA . THR A 1 245 ? 9.488 -15.736 -0.992 1.00 94.50 245 THR A CA 1
ATOM 1924 C C . THR A 1 245 ? 8.570 -14.575 -1.354 1.00 94.50 245 THR A C 1
ATOM 1926 O O . THR A 1 245 ? 8.333 -13.713 -0.516 1.00 94.50 245 THR A O 1
ATOM 1929 N N . TYR A 1 246 ? 8.026 -14.561 -2.572 1.00 95.25 246 TYR A N 1
ATOM 1930 C CA . TYR A 1 246 ? 7.338 -13.431 -3.200 1.00 95.25 246 TYR A CA 1
ATOM 1931 C C . TYR A 1 246 ? 8.227 -12.209 -3.459 1.00 95.25 246 TYR A C 1
ATOM 1933 O O . TYR A 1 246 ? 7.731 -11.210 -3.960 1.00 95.25 246 TYR A O 1
ATOM 1941 N N . ASP A 1 247 ? 9.535 -12.253 -3.213 1.00 97.31 247 ASP A N 1
ATOM 1942 C CA . ASP A 1 247 ? 10.428 -11.147 -3.570 1.00 97.31 247 ASP A CA 1
ATOM 1943 C C . ASP A 1 247 ? 10.581 -10.996 -5.089 1.00 97.31 247 ASP A C 1
ATOM 1945 O O . ASP A 1 247 ? 10.406 -11.953 -5.847 1.00 97.31 247 ASP A O 1
ATOM 1949 N N . LEU A 1 248 ? 10.964 -9.799 -5.551 1.00 97.62 248 LEU A N 1
ATOM 1950 C CA . LEU A 1 248 ? 11.466 -9.660 -6.916 1.00 97.62 248 LEU A CA 1
ATOM 1951 C C . LEU A 1 248 ? 12.749 -10.488 -7.032 1.00 97.62 248 LEU A C 1
ATOM 1953 O O . LEU A 1 248 ? 13.658 -10.343 -6.212 1.00 97.62 248 LEU A O 1
ATOM 1957 N N . ARG A 1 249 ? 12.860 -11.324 -8.067 1.00 96.06 249 ARG A N 1
ATOM 1958 C CA . ARG A 1 249 ? 14.115 -12.041 -8.315 1.00 96.06 249 ARG A CA 1
ATOM 1959 C C . ARG A 1 249 ? 15.214 -11.025 -8.603 1.00 96.06 249 ARG A C 1
ATOM 1961 O O . ARG A 1 249 ? 15.017 -10.079 -9.369 1.00 96.06 249 ARG A O 1
ATOM 1968 N N . ALA A 1 250 ? 16.357 -11.216 -7.963 1.00 94.69 250 ALA A N 1
ATOM 1969 C CA . ALA A 1 250 ? 17.548 -10.416 -8.184 1.00 94.69 250 ALA A CA 1
ATOM 1970 C C . ALA A 1 250 ? 18.570 -11.218 -8.993 1.00 94.69 250 ALA A C 1
ATOM 1972 O O . ALA A 1 250 ? 18.703 -12.433 -8.823 1.00 94.69 250 ALA A O 1
ATOM 1973 N N . ASP A 1 251 ? 19.304 -10.523 -9.852 1.00 92.38 251 ASP A N 1
ATOM 1974 C CA . ASP A 1 251 ? 20.473 -11.063 -10.529 1.00 92.38 251 ASP A CA 1
ATOM 1975 C C . ASP A 1 251 ? 21.644 -11.215 -9.539 1.00 92.38 251 ASP A C 1
ATOM 1977 O O . ASP A 1 251 ? 21.573 -10.817 -8.373 1.00 92.38 251 ASP A O 1
ATOM 1981 N N . GLN A 1 252 ? 22.764 -11.777 -10.005 1.00 90.19 252 GLN A N 1
ATOM 1982 C CA . GLN A 1 252 ? 23.951 -12.028 -9.172 1.00 90.19 252 GLN A CA 1
ATOM 1983 C C . GLN A 1 252 ? 24.537 -10.763 -8.515 1.00 90.19 252 GLN A C 1
ATOM 1985 O O . GLN A 1 252 ? 25.243 -10.864 -7.516 1.00 90.19 252 GLN A O 1
ATOM 1990 N N . ASP A 1 253 ? 24.248 -9.579 -9.057 1.00 90.25 253 ASP A N 1
ATOM 1991 C CA . ASP A 1 253 ? 24.678 -8.279 -8.533 1.00 90.25 253 ASP A CA 1
ATOM 1992 C C . ASP A 1 253 ? 23.690 -7.652 -7.524 1.00 90.25 253 ASP A C 1
ATOM 1994 O O . ASP A 1 253 ? 23.871 -6.506 -7.087 1.00 90.25 253 ASP A O 1
ATOM 1998 N N . GLY A 1 254 ? 22.654 -8.405 -7.135 1.00 92.00 254 GLY A N 1
ATOM 1999 C CA . GLY A 1 254 ? 21.647 -7.998 -6.154 1.00 92.00 254 GLY A CA 1
ATOM 2000 C C . GLY A 1 254 ? 20.610 -7.018 -6.704 1.00 92.00 254 GLY A C 1
ATOM 2001 O O . GLY A 1 254 ? 19.964 -6.309 -5.931 1.00 92.00 254 GLY A O 1
ATOM 2002 N N . VAL A 1 255 ? 20.474 -6.939 -8.028 1.00 94.50 255 VAL A N 1
ATOM 2003 C CA . VAL A 1 255 ? 19.564 -6.023 -8.713 1.00 94.50 255 VAL A CA 1
ATOM 2004 C C . VAL A 1 255 ? 18.455 -6.806 -9.405 1.00 94.50 255 VAL A C 1
ATOM 2006 O O . VAL A 1 255 ? 18.714 -7.759 -10.132 1.00 94.50 255 VAL A O 1
ATOM 2009 N N . SER A 1 256 ? 17.211 -6.379 -9.226 1.00 95.94 256 SER A N 1
ATOM 2010 C CA . SER A 1 256 ? 16.065 -6.897 -9.966 1.00 95.94 256 SER A CA 1
ATOM 2011 C C . SER A 1 256 ? 15.903 -6.139 -11.278 1.00 95.94 256 SER A C 1
ATOM 2013 O O . SER A 1 256 ? 15.646 -4.929 -11.293 1.00 95.94 256 SER A O 1
ATOM 2015 N N . ARG A 1 257 ? 16.041 -6.862 -12.391 1.00 93.69 257 ARG A N 1
ATOM 2016 C CA . ARG A 1 257 ? 15.820 -6.351 -13.747 1.00 93.69 257 ARG A CA 1
ATOM 2017 C C . ARG A 1 257 ? 14.516 -6.907 -14.312 1.00 93.69 257 ARG A C 1
ATOM 2019 O O . ARG A 1 257 ? 14.167 -8.054 -14.027 1.00 93.69 257 ARG A O 1
ATOM 2026 N N . PRO A 1 258 ? 13.772 -6.112 -15.088 1.00 92.81 258 PRO A N 1
ATOM 2027 C CA . PRO A 1 258 ? 12.582 -6.621 -15.741 1.00 92.81 258 PRO A CA 1
ATOM 2028 C C . PRO A 1 258 ? 12.960 -7.529 -16.921 1.00 92.81 258 PRO A C 1
ATOM 2030 O O . PRO A 1 258 ? 13.977 -7.327 -17.582 1.00 92.81 258 PRO A O 1
ATOM 2033 N N . VAL A 1 259 ? 12.121 -8.529 -17.194 1.00 88.38 259 VAL A N 1
ATOM 2034 C CA . VAL A 1 259 ? 12.317 -9.513 -18.281 1.00 88.38 259 VAL A CA 1
ATOM 2035 C C . VAL A 1 259 ? 11.563 -9.156 -19.562 1.00 88.38 259 VAL A C 1
ATOM 2037 O O . VAL A 1 259 ? 11.732 -9.807 -20.588 1.00 88.38 259 VAL A O 1
ATOM 2040 N N . SER A 1 260 ? 10.722 -8.124 -19.510 1.00 77.94 260 SER A N 1
ATOM 2041 C CA . SER A 1 260 ? 10.035 -7.565 -20.673 1.00 77.94 260 SER A CA 1
ATOM 2042 C C . SER A 1 260 ? 9.850 -6.064 -20.504 1.00 77.94 260 SER A C 1
ATOM 2044 O O . SER A 1 260 ? 9.521 -5.620 -19.396 1.00 77.94 260 SER A O 1
ATOM 2046 N N . PHE A 1 261 ? 9.960 -5.345 -21.614 1.00 73.88 261 PHE A N 1
ATOM 2047 C CA . PHE A 1 261 ? 9.658 -3.927 -21.751 1.00 73.88 261 PHE A CA 1
ATOM 2048 C C . PHE A 1 261 ? 8.671 -3.740 -22.901 1.00 73.88 261 PHE A C 1
ATOM 2050 O O . PHE A 1 261 ? 8.969 -4.143 -24.025 1.00 73.88 261 PHE A O 1
ATOM 2057 N N . ASP A 1 262 ? 7.531 -3.122 -22.608 1.00 73.50 262 ASP A N 1
ATOM 2058 C CA . ASP A 1 262 ? 6.612 -2.601 -23.617 1.00 73.50 262 ASP A CA 1
ATOM 2059 C C . ASP A 1 262 ? 6.648 -1.063 -23.507 1.00 73.50 262 ASP A C 1
ATOM 2061 O O . ASP A 1 262 ? 6.375 -0.526 -22.431 1.00 73.50 262 ASP A O 1
ATOM 2065 N N . ASP A 1 263 ? 7.021 -0.368 -24.585 1.00 60.69 263 ASP A N 1
ATOM 2066 C CA . ASP A 1 263 ? 7.132 1.103 -24.656 1.00 60.69 263 ASP A CA 1
ATOM 2067 C C . ASP A 1 263 ? 5.955 1.746 -25.410 1.00 60.69 263 ASP A C 1
ATOM 2069 O O . ASP A 1 263 ? 5.492 1.155 -26.416 1.00 60.69 263 ASP A O 1
#